Protein AF-A0A8S3I035-F1 (afdb_monomer)

Solvent-accessible surface area (backbone atoms only — not comparable to full-atom values): 12932 Å² total; per-residue (Å²): 138,58,68,45,30,25,39,38,30,54,25,84,40,76,77,44,79,42,83,48,56,58,91,85,49,65,59,62,50,77,48,48,58,81,61,65,76,96,54,64,46,69,72,49,45,55,52,34,39,76,71,68,72,35,35,88,18,82,77,36,70,61,66,76,65,66,68,63,30,67,75,40,25,65,57,50,32,52,50,55,44,51,51,37,31,73,76,68,74,37,79,77,31,57,35,36,25,37,38,34,24,28,35,49,72,61,32,32,16,50,27,39,22,22,38,76,52,24,14,32,20,39,32,20,21,59,49,57,68,41,44,50,53,29,37,76,69,68,32,24,77,40,81,40,74,47,70,68,58,50,54,52,48,52,52,54,28,32,75,68,39,41,42,36,16,39,32,33,50,33,50,49,64,61,52,50,60,53,53,70,70,44,94,58,88,75,66,75,42,79,59,75,45,55,40,67,92,42,40,79,78,77,25,48,81,42,76,93,44,55,65,67,56,46,58,51,34,46,72,77,38,49,66,61,38,44,52,51,37,54,67,48,54,60,64,63,77,73,118

Structure (mmCIF, N/CA/C/O backbone):
data_AF-A0A8S3I035-F1
#
_entry.id   AF-A0A8S3I035-F1
#
loop_
_atom_site.group_PDB
_atom_site.id
_atom_site.type_symbol
_atom_site.label_atom_id
_atom_site.label_alt_id
_atom_site.label_comp_id
_atom_site.label_asym_id
_atom_site.label_entity_id
_atom_site.label_seq_id
_atom_site.pdbx_PDB_ins_code
_atom_site.Cartn_x
_atom_site.Cartn_y
_atom_site.Cartn_z
_atom_site.occupancy
_atom_site.B_iso_or_equiv
_atom_site.auth_seq_id
_atom_site.auth_comp_id
_atom_site.auth_asym_id
_atom_site.auth_atom_id
_atom_site.pdbx_PDB_model_num
ATOM 1 N N . MET A 1 1 ? 14.803 -15.179 -28.740 1.00 92.31 1 MET A N 1
ATOM 2 C CA . MET A 1 1 ? 15.898 -15.724 -27.913 1.00 92.31 1 MET A CA 1
ATOM 3 C C . MET A 1 1 ? 15.872 -17.239 -28.008 1.00 92.31 1 MET A C 1
ATOM 5 O O . MET A 1 1 ? 14.786 -17.773 -28.200 1.00 92.31 1 MET A O 1
ATOM 9 N N . THR A 1 2 ? 17.019 -17.904 -27.903 1.00 95.25 2 THR A N 1
ATOM 10 C CA . THR A 1 2 ? 17.140 -19.369 -27.785 1.00 95.25 2 THR A CA 1
ATOM 11 C C . THR A 1 2 ? 17.482 -19.769 -26.345 1.00 95.25 2 THR A C 1
ATOM 13 O O . THR A 1 2 ? 17.739 -18.905 -25.503 1.00 95.25 2 THR A O 1
ATOM 16 N N . ASP A 1 3 ? 17.529 -21.073 -26.061 1.00 95.00 3 ASP A N 1
ATOM 17 C CA . ASP A 1 3 ? 17.966 -21.598 -24.759 1.00 95.00 3 ASP A CA 1
ATOM 18 C C . ASP A 1 3 ? 19.477 -21.460 -24.518 1.00 95.00 3 ASP A C 1
ATOM 20 O O . ASP A 1 3 ? 19.951 -21.663 -23.409 1.00 95.00 3 ASP A O 1
ATOM 24 N N . GLU A 1 4 ? 20.250 -21.050 -25.519 1.00 95.38 4 GLU A N 1
ATOM 25 C CA . GLU A 1 4 ? 21.681 -20.746 -25.385 1.00 95.38 4 GLU A CA 1
ATOM 26 C C . GLU A 1 4 ? 21.928 -19.233 -25.305 1.00 95.38 4 GLU A C 1
ATOM 28 O O . GLU A 1 4 ? 23.004 -18.737 -25.632 1.00 95.38 4 GLU A O 1
ATOM 33 N N . GLN A 1 5 ? 20.909 -18.464 -24.913 1.00 96.88 5 GLN A N 1
ATOM 34 C CA . GLN A 1 5 ? 20.989 -17.014 -24.785 1.00 96.88 5 GLN A CA 1
ATOM 35 C C . GLN A 1 5 ? 20.455 -16.528 -23.435 1.00 96.88 5 GLN A C 1
ATOM 37 O O . GLN A 1 5 ? 19.574 -17.137 -22.817 1.00 96.88 5 GLN A O 1
ATOM 42 N N . VAL A 1 6 ? 20.957 -15.370 -23.011 1.00 97.50 6 VAL A N 1
ATOM 43 C CA . VAL A 1 6 ? 20.419 -14.576 -21.904 1.00 97.50 6 VAL A CA 1
ATOM 44 C C . VAL A 1 6 ? 20.061 -13.186 -22.401 1.00 97.50 6 VAL A C 1
ATOM 46 O O . VAL A 1 6 ? 20.840 -12.549 -23.111 1.00 97.50 6 VAL A O 1
ATOM 49 N N . LEU A 1 7 ? 18.880 -12.710 -22.017 1.00 98.06 7 LEU A N 1
ATOM 50 C CA . LEU A 1 7 ? 18.500 -11.312 -22.151 1.00 98.06 7 LEU A CA 1
ATOM 51 C C . LEU A 1 7 ? 19.030 -10.531 -20.951 1.00 98.06 7 LEU A C 1
ATOM 53 O O . LEU A 1 7 ? 18.715 -10.846 -19.802 1.00 98.06 7 LEU A O 1
ATOM 57 N N . VAL A 1 8 ? 19.810 -9.492 -21.218 1.00 98.25 8 VAL A N 1
ATOM 58 C CA . VAL A 1 8 ? 20.317 -8.595 -20.182 1.00 98.25 8 VAL A CA 1
ATOM 59 C C . VAL A 1 8 ? 19.471 -7.322 -20.171 1.00 98.25 8 VAL A C 1
ATOM 61 O O . VAL A 1 8 ? 19.440 -6.581 -21.153 1.00 98.25 8 VAL A O 1
ATOM 64 N N . MET A 1 9 ? 18.771 -7.079 -19.061 1.00 98.31 9 MET A N 1
ATOM 65 C CA . MET A 1 9 ? 17.900 -5.918 -18.856 1.00 98.31 9 MET A CA 1
ATOM 66 C C . MET A 1 9 ? 18.584 -4.897 -17.943 1.00 98.31 9 MET A C 1
ATOM 68 O O . MET A 1 9 ? 18.911 -5.199 -16.790 1.00 98.31 9 MET A O 1
ATOM 72 N N . TYR A 1 10 ? 18.790 -3.685 -18.455 1.00 98.25 10 TYR A N 1
ATOM 73 C CA . TYR A 1 10 ? 19.394 -2.564 -17.732 1.00 98.25 10 TYR A CA 1
ATOM 74 C C . TYR A 1 10 ? 18.312 -1.532 -17.431 1.00 98.25 10 TYR A C 1
ATOM 76 O O . TYR A 1 10 ? 17.966 -0.715 -18.276 1.00 98.25 10 TYR A O 1
ATOM 84 N N . SER A 1 11 ? 17.743 -1.591 -16.230 1.00 97.50 11 SER A N 1
ATOM 85 C CA . SER A 1 11 ? 16.684 -0.687 -15.772 1.00 97.50 11 SER A CA 1
ATOM 86 C C . SER A 1 11 ? 15.525 -0.560 -16.767 1.00 97.50 11 SER A C 1
ATOM 88 O O . SER A 1 11 ? 15.131 0.535 -17.153 1.00 97.50 11 SER A O 1
ATOM 90 N N . GLY A 1 12 ? 15.000 -1.702 -17.218 1.00 96.50 12 GLY A N 1
ATOM 91 C CA . GLY A 1 12 ? 13.929 -1.778 -18.217 1.00 96.50 12 GLY A CA 1
ATOM 92 C C . GLY A 1 12 ? 14.392 -1.693 -19.678 1.00 96.50 12 GLY A C 1
ATOM 93 O O . GLY A 1 12 ? 13.647 -2.118 -20.558 1.00 96.50 12 GLY A O 1
ATOM 94 N N . HIS A 1 13 ? 15.618 -1.237 -19.958 1.00 97.88 13 HIS A N 1
ATOM 95 C CA . HIS A 1 13 ? 16.183 -1.253 -21.308 1.00 97.88 13 HIS A CA 1
ATOM 96 C C . HIS A 1 13 ? 16.687 -2.663 -21.683 1.00 97.88 13 HIS A C 1
ATOM 98 O O . HIS A 1 13 ? 17.542 -3.206 -20.973 1.00 97.88 13 HIS A O 1
ATOM 104 N N . PRO A 1 14 ? 16.209 -3.270 -22.787 1.00 97.81 14 PRO A N 1
ATOM 105 C CA . PRO A 1 14 ? 16.696 -4.563 -23.259 1.00 97.81 14 PRO A CA 1
ATOM 106 C C . PRO A 1 14 ? 18.043 -4.396 -23.970 1.00 97.81 14 PRO A C 1
ATOM 108 O O . PRO A 1 14 ? 18.095 -4.279 -25.191 1.00 97.81 14 PRO A O 1
ATOM 111 N N . MET A 1 15 ? 19.130 -4.397 -23.194 1.00 97.88 15 MET A N 1
ATOM 112 C CA . MET A 1 15 ? 20.492 -4.152 -23.685 1.00 97.88 15 MET A CA 1
ATOM 113 C C . MET A 1 15 ? 20.876 -5.105 -24.823 1.00 97.88 15 MET A C 1
ATOM 115 O O . MET A 1 15 ? 21.512 -4.703 -25.794 1.00 97.88 15 MET A O 1
ATOM 119 N N . GLY A 1 16 ? 20.494 -6.379 -24.710 1.00 98.25 16 GLY A N 1
ATOM 120 C CA . GLY A 1 16 ? 20.697 -7.342 -25.783 1.00 98.25 16 GLY A CA 1
ATOM 121 C C . GLY A 1 16 ? 20.627 -8.796 -25.343 1.00 98.25 16 GLY A C 1
ATOM 122 O O . GLY A 1 16 ? 20.479 -9.114 -24.159 1.00 98.25 16 GLY A O 1
ATOM 123 N N . LEU A 1 17 ? 20.741 -9.675 -26.340 1.00 98.25 17 LEU A N 1
ATOM 124 C CA . LEU A 1 17 ? 20.886 -11.114 -26.163 1.00 98.25 17 LEU A CA 1
ATOM 125 C C . LEU A 1 17 ? 22.362 -11.489 -26.255 1.00 98.25 17 LEU A C 1
ATOM 127 O O . LEU A 1 17 ? 23.022 -11.172 -27.243 1.00 98.25 17 LEU A O 1
ATOM 131 N N . PHE A 1 18 ? 22.854 -12.200 -25.248 1.00 97.56 18 PHE A N 1
ATOM 132 C CA . PHE A 1 18 ? 24.238 -12.662 -25.179 1.00 97.56 18 PHE A CA 1
ATOM 133 C C . PHE A 1 18 ? 24.271 -14.195 -25.135 1.00 97.56 18 PHE A C 1
ATOM 135 O O . PHE A 1 18 ? 23.388 -14.784 -24.506 1.00 97.56 18 PHE A O 1
ATOM 142 N N . PRO A 1 19 ? 25.247 -14.858 -25.784 1.00 96.44 19 PRO A N 1
ATOM 143 C CA . PRO A 1 19 ? 25.385 -16.312 -25.716 1.00 96.44 19 PRO A CA 1
ATOM 144 C C . PRO A 1 19 ? 25.660 -16.806 -24.288 1.00 96.44 19 PRO A C 1
ATOM 146 O O . PRO A 1 19 ? 26.484 -16.229 -23.577 1.00 96.44 19 PRO A O 1
ATOM 149 N N . THR A 1 20 ? 25.005 -17.893 -23.878 1.00 94.31 20 THR A N 1
ATOM 150 C CA . THR A 1 20 ? 25.226 -18.600 -22.603 1.00 94.31 20 THR A CA 1
ATOM 151 C C . THR A 1 20 ? 25.099 -20.110 -22.778 1.00 94.31 20 THR A C 1
ATOM 153 O O . THR A 1 20 ? 24.835 -20.607 -23.867 1.00 94.31 20 THR A O 1
ATOM 156 N N . ARG A 1 21 ? 25.243 -20.859 -21.678 1.00 88.75 21 ARG A N 1
ATOM 157 C CA . ARG A 1 21 ? 24.885 -22.282 -21.629 1.00 88.75 21 ARG A CA 1
ATOM 158 C C . ARG A 1 21 ? 23.433 -22.462 -21.185 1.00 88.75 21 ARG A C 1
ATOM 160 O O . ARG A 1 21 ? 22.958 -21.711 -20.332 1.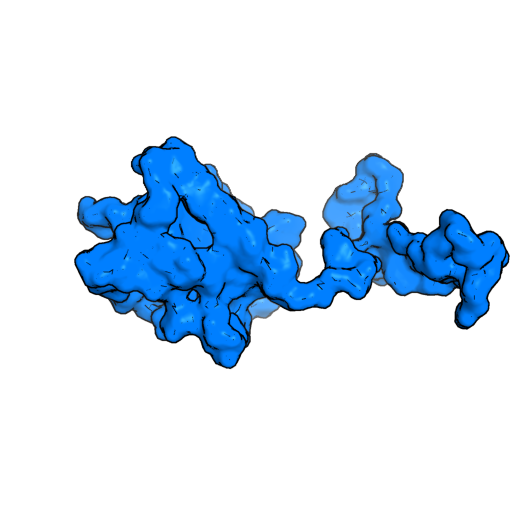00 88.75 21 ARG A O 1
ATOM 167 N N . SER A 1 22 ? 22.737 -23.452 -21.734 1.00 84.50 22 SER A N 1
ATOM 168 C CA . SER A 1 22 ? 21.322 -23.719 -21.442 1.00 84.50 22 SER A CA 1
ATOM 169 C C . SER A 1 22 ? 21.054 -24.154 -20.005 1.00 84.50 22 SER A C 1
ATOM 171 O O . SER A 1 22 ? 20.038 -23.767 -19.437 1.00 84.50 22 SER A O 1
ATOM 173 N N . ASP A 1 23 ? 21.982 -24.900 -19.418 1.00 85.69 23 ASP A N 1
ATOM 174 C CA . ASP A 1 23 ? 21.721 -25.770 -18.265 1.00 85.69 23 ASP A CA 1
ATOM 175 C C . ASP A 1 23 ? 21.868 -25.049 -16.913 1.00 85.69 23 ASP A C 1
ATOM 177 O O . ASP A 1 23 ? 21.309 -25.485 -15.911 1.00 85.69 23 ASP A O 1
ATOM 181 N N . PHE A 1 24 ? 22.605 -23.934 -16.877 1.00 85.38 24 PHE A N 1
ATOM 182 C CA . PHE A 1 24 ? 22.970 -23.247 -15.628 1.00 85.38 24 PHE A CA 1
ATOM 183 C C . PHE A 1 24 ? 22.836 -21.724 -15.687 1.00 85.38 24 PHE A C 1
ATOM 185 O O . PHE A 1 24 ? 23.183 -21.039 -14.727 1.00 85.38 24 PHE A O 1
ATOM 192 N N . SER A 1 25 ? 22.386 -21.166 -16.812 1.00 93.88 25 SER A N 1
ATOM 193 C CA . SER A 1 25 ? 22.239 -19.718 -16.962 1.00 93.88 25 SER A CA 1
ATOM 194 C C . SER A 1 25 ? 20.768 -19.315 -16.912 1.00 93.88 25 SER A C 1
ATOM 196 O O . SER A 1 25 ? 19.935 -19.970 -17.541 1.00 93.88 25 SER A O 1
ATOM 198 N N . PRO A 1 26 ? 20.423 -18.225 -16.205 1.00 9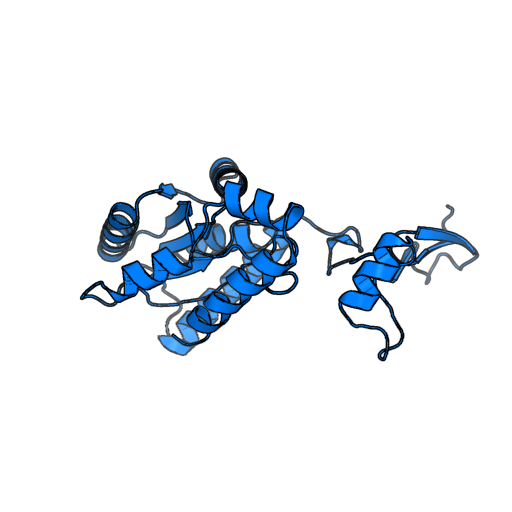5.38 26 PRO A N 1
ATOM 199 C CA . PRO A 1 26 ? 19.086 -17.663 -16.300 1.00 95.38 26 PRO A CA 1
ATOM 200 C C . PRO A 1 26 ? 18.816 -17.201 -17.736 1.00 95.38 26 PRO A C 1
ATOM 202 O O . PRO A 1 26 ? 19.722 -16.776 -18.453 1.00 95.38 26 PRO A O 1
ATOM 205 N N . ARG A 1 27 ? 17.546 -17.233 -18.149 1.00 95.62 27 ARG A N 1
ATOM 206 C CA . ARG A 1 27 ? 17.123 -16.690 -19.450 1.00 95.62 27 ARG A CA 1
ATOM 207 C C . ARG A 1 27 ? 17.095 -15.164 -19.462 1.00 95.62 27 ARG A C 1
ATOM 209 O O . ARG A 1 27 ? 17.266 -14.561 -20.518 1.00 95.62 27 ARG A O 1
ATOM 216 N N . VAL A 1 28 ? 16.931 -14.537 -18.299 1.00 97.38 28 VAL A N 1
ATOM 217 C CA . VAL A 1 28 ? 16.929 -13.080 -18.150 1.00 97.38 28 VAL A CA 1
ATOM 218 C C . VAL A 1 28 ? 17.715 -12.692 -16.900 1.00 97.38 28 VAL A C 1
ATOM 220 O O . VAL A 1 28 ? 17.485 -13.253 -15.830 1.00 97.38 28 VAL A O 1
ATOM 223 N N . VAL A 1 29 ? 18.617 -11.720 -17.024 1.00 97.62 29 VAL A N 1
ATOM 224 C CA . VAL A 1 29 ? 19.263 -11.043 -15.891 1.00 97.62 29 VAL A CA 1
ATOM 225 C C . VAL A 1 29 ? 18.763 -9.611 -15.862 1.00 97.62 29 VAL A C 1
ATOM 227 O O . VAL A 1 29 ? 18.867 -8.895 -16.857 1.00 97.62 29 VAL A O 1
ATOM 230 N N . ILE A 1 30 ? 18.212 -9.201 -14.724 1.00 98.44 30 ILE A N 1
ATOM 231 C CA . ILE A 1 30 ? 17.571 -7.899 -14.574 1.00 98.44 30 ILE A CA 1
ATOM 232 C C . ILE A 1 30 ? 18.303 -7.099 -13.510 1.00 98.44 30 ILE A C 1
ATOM 234 O O . ILE A 1 30 ? 18.447 -7.540 -12.371 1.00 98.44 30 ILE A O 1
ATOM 238 N N . THR A 1 31 ? 18.707 -5.890 -13.876 1.00 97.88 31 THR A N 1
ATOM 239 C CA . THR A 1 31 ? 19.072 -4.842 -12.922 1.00 97.88 31 THR A CA 1
ATOM 240 C C . THR A 1 31 ? 18.065 -3.708 -13.053 1.00 97.88 31 THR A C 1
ATOM 242 O O . THR A 1 31 ? 17.643 -3.393 -14.160 1.00 97.88 31 THR A O 1
ATOM 245 N N . ASN A 1 32 ? 17.641 -3.109 -11.942 1.00 97.69 32 ASN A N 1
ATOM 246 C CA . ASN A 1 32 ? 16.763 -1.939 -11.944 1.00 97.69 32 ASN A CA 1
ATOM 247 C C . ASN A 1 32 ? 17.263 -0.947 -10.900 1.00 97.69 32 ASN A C 1
ATOM 249 O O . ASN A 1 32 ? 17.464 -1.333 -9.750 1.00 97.69 32 ASN A O 1
ATOM 253 N N . GLY A 1 33 ? 17.456 0.314 -11.282 1.00 96.00 33 GLY A N 1
ATOM 254 C CA . GLY A 1 33 ? 17.790 1.374 -10.330 1.00 96.00 33 GLY A CA 1
ATOM 255 C C . GLY A 1 33 ? 19.170 1.252 -9.677 1.00 96.00 33 GLY A C 1
ATOM 256 O O . GLY A 1 33 ? 19.403 1.911 -8.670 1.00 96.00 33 GLY A O 1
ATOM 257 N N . LEU A 1 34 ? 20.078 0.418 -10.202 1.00 96.12 34 LEU A N 1
ATOM 258 C CA . LEU A 1 34 ? 21.432 0.296 -9.653 1.00 96.12 34 LEU A CA 1
ATOM 259 C C . LEU A 1 34 ? 22.259 1.536 -9.998 1.00 96.12 34 LEU A C 1
ATOM 261 O O . LEU A 1 34 ? 22.376 1.909 -11.164 1.00 96.12 34 LEU A O 1
ATOM 265 N N . VAL A 1 35 ? 22.842 2.159 -8.975 1.00 95.12 35 VAL A N 1
ATOM 266 C CA . VAL A 1 35 ? 23.611 3.401 -9.091 1.00 95.12 35 VAL A CA 1
ATOM 267 C C . VAL A 1 35 ? 24.809 3.339 -8.142 1.00 95.12 35 VAL A C 1
ATOM 269 O O . VAL A 1 35 ? 24.745 2.715 -7.083 1.00 95.12 35 VAL A O 1
ATOM 272 N N . VAL A 1 36 ? 25.913 4.000 -8.503 1.00 97.19 36 VAL A N 1
ATOM 273 C CA . VAL A 1 36 ? 27.038 4.228 -7.583 1.00 97.19 36 VAL A CA 1
ATOM 274 C C . VAL A 1 36 ? 26.523 4.969 -6.335 1.00 97.19 36 VAL A C 1
ATOM 276 O O . VAL A 1 36 ? 25.851 5.988 -6.502 1.00 97.19 36 VAL A O 1
ATOM 279 N N . PRO A 1 37 ? 26.846 4.536 -5.098 1.00 96.75 37 PRO A N 1
ATOM 280 C CA . PRO A 1 37 ? 26.189 5.029 -3.881 1.00 96.75 37 PRO A CA 1
ATOM 281 C C . PRO A 1 37 ? 26.098 6.557 -3.745 1.00 96.75 37 PRO A C 1
ATOM 283 O O . PRO A 1 37 ? 25.038 7.077 -3.404 1.00 96.75 37 PRO A O 1
ATOM 286 N N . ASN A 1 38 ? 27.159 7.290 -4.106 1.00 96.88 38 ASN A N 1
ATOM 287 C CA . ASN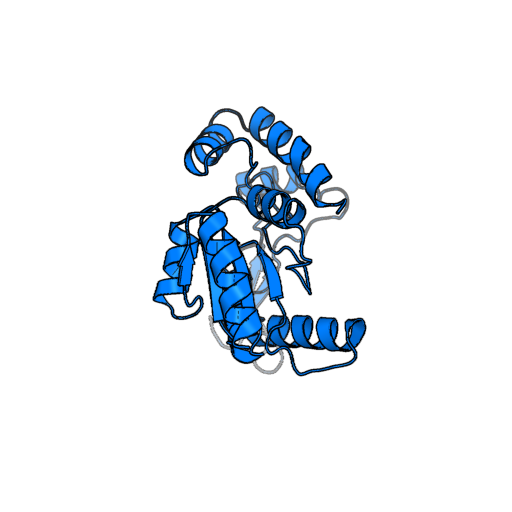 A 1 38 ? 27.202 8.760 -4.033 1.00 96.88 38 ASN A CA 1
ATOM 288 C C . ASN A 1 38 ? 26.191 9.477 -4.952 1.00 96.88 38 ASN A C 1
ATOM 290 O O . ASN A 1 38 ? 25.981 10.678 -4.806 1.00 96.88 38 ASN A O 1
ATOM 294 N N . TYR A 1 39 ? 25.561 8.759 -5.885 1.00 96.12 39 TYR A N 1
ATOM 295 C CA . TYR A 1 39 ? 24.575 9.283 -6.833 1.00 96.12 39 TYR A CA 1
ATOM 296 C C . TYR A 1 39 ? 23.188 8.649 -6.655 1.00 96.12 39 TYR A C 1
ATOM 298 O O . TYR A 1 39 ? 22.307 8.855 -7.483 1.00 96.12 39 TYR A O 1
ATOM 306 N N . SER A 1 40 ? 22.960 7.903 -5.571 1.00 95.25 40 SER A N 1
ATOM 307 C CA . SER A 1 40 ? 21.694 7.204 -5.308 1.00 95.25 40 SER A CA 1
ATOM 308 C C . SER A 1 40 ? 20.630 8.084 -4.620 1.00 95.25 40 SER A C 1
ATOM 310 O O . SER A 1 40 ? 19.745 7.565 -3.938 1.00 95.25 40 SER A O 1
ATOM 312 N N . SER A 1 41 ? 20.715 9.412 -4.755 1.00 93.75 41 SER A N 1
ATOM 313 C CA . SER A 1 41 ? 19.710 10.341 -4.217 1.00 93.75 41 SER A CA 1
ATOM 314 C C . SER A 1 41 ? 18.475 10.432 -5.120 1.00 93.75 41 SER A C 1
ATOM 316 O O . SER A 1 41 ? 18.556 10.175 -6.322 1.00 93.75 41 SER A O 1
ATOM 318 N N . THR A 1 42 ? 17.339 10.858 -4.560 1.00 88.75 42 THR A N 1
ATOM 319 C CA . THR A 1 42 ? 16.082 11.039 -5.309 1.00 88.75 42 THR A CA 1
ATOM 320 C C . THR A 1 42 ? 16.230 12.024 -6.468 1.00 88.75 42 THR A C 1
ATOM 322 O O . THR A 1 42 ? 15.775 11.729 -7.566 1.00 88.75 42 THR A O 1
ATOM 325 N N . ASP A 1 43 ? 16.938 13.142 -6.274 1.00 91.19 43 ASP A N 1
ATOM 326 C CA . ASP A 1 43 ? 17.153 14.133 -7.341 1.00 91.19 43 ASP A CA 1
ATOM 327 C C . ASP A 1 43 ? 17.972 13.556 -8.508 1.00 91.19 43 ASP A C 1
ATOM 329 O O . ASP A 1 43 ? 17.688 13.812 -9.680 1.00 91.19 43 ASP A O 1
ATOM 333 N N . ASN A 1 44 ? 18.986 12.740 -8.197 1.00 95.19 44 ASN A N 1
ATOM 334 C CA . ASN A 1 44 ? 19.767 12.049 -9.218 1.00 95.19 44 ASN A CA 1
ATOM 335 C C . ASN A 1 44 ? 18.922 10.985 -9.929 1.00 95.19 44 ASN A C 1
ATOM 337 O O . ASN A 1 44 ? 19.005 10.875 -11.152 1.00 95.19 44 ASN A O 1
ATOM 341 N N . TYR A 1 45 ? 18.094 10.234 -9.193 1.00 94.19 45 TYR A N 1
ATOM 342 C CA . TYR A 1 45 ? 17.134 9.296 -9.776 1.00 94.19 45 TYR A CA 1
ATOM 343 C C . TYR A 1 45 ? 16.179 9.998 -10.746 1.00 94.19 45 TYR A C 1
ATOM 345 O O . TYR A 1 45 ? 16.102 9.577 -11.897 1.00 94.19 45 TYR A O 1
ATOM 353 N N . ASP A 1 46 ? 15.521 11.085 -10.331 1.00 90.38 46 ASP A N 1
ATOM 354 C CA . ASP A 1 46 ? 14.552 11.813 -11.160 1.00 90.38 46 ASP A CA 1
ATOM 355 C C . ASP A 1 46 ? 15.213 12.325 -12.449 1.00 90.38 46 ASP A C 1
ATOM 357 O O . ASP A 1 46 ? 14.667 12.175 -13.545 1.00 90.38 46 ASP A O 1
ATOM 361 N N . ARG A 1 47 ? 16.444 12.846 -12.344 1.00 94.50 47 ARG A N 1
ATOM 362 C CA . ARG A 1 47 ? 17.250 13.245 -13.505 1.00 94.50 47 ARG A CA 1
ATOM 363 C C . ARG A 1 47 ? 17.563 12.064 -14.425 1.00 94.50 47 ARG A C 1
ATOM 365 O O . ARG A 1 47 ? 17.374 12.175 -15.633 1.00 94.50 47 ARG A O 1
ATOM 372 N N . MET A 1 48 ? 18.071 10.953 -13.890 1.00 96.94 48 MET A N 1
ATOM 373 C CA . MET A 1 48 ? 18.422 9.771 -14.688 1.00 96.94 48 MET A CA 1
ATOM 374 C C . MET A 1 48 ? 17.193 9.127 -15.331 1.00 96.94 48 MET A C 1
ATOM 376 O O . MET A 1 48 ? 17.279 8.674 -16.469 1.00 96.94 48 MET A O 1
ATOM 380 N N . PHE A 1 49 ? 16.058 9.103 -14.634 1.00 95.69 49 PHE A N 1
ATOM 381 C CA . PHE A 1 49 ? 14.791 8.602 -15.155 1.00 95.69 49 PHE A CA 1
ATOM 382 C C . PHE A 1 49 ? 14.297 9.480 -16.309 1.00 95.69 49 PHE A C 1
ATOM 384 O O . PHE A 1 49 ? 13.970 8.960 -17.372 1.00 95.69 49 PHE A O 1
ATOM 391 N N . ALA A 1 50 ? 14.346 10.809 -16.155 1.00 94.44 50 ALA A N 1
ATOM 392 C CA . ALA A 1 50 ? 13.988 11.754 -17.216 1.00 94.44 50 ALA A CA 1
ATOM 393 C C . ALA A 1 50 ? 14.894 11.642 -18.457 1.00 94.44 50 ALA A C 1
ATOM 395 O O . ALA A 1 50 ? 14.433 11.843 -19.578 1.00 94.44 50 ALA A O 1
ATOM 396 N N . LEU A 1 51 ? 16.169 11.290 -18.268 1.00 97.19 51 LEU A N 1
ATOM 397 C CA . LEU A 1 51 ? 17.118 11.019 -19.354 1.00 97.19 51 LEU A CA 1
ATOM 398 C C . LEU A 1 51 ? 16.994 9.597 -19.936 1.00 97.19 51 LEU A C 1
ATOM 400 O O . LEU A 1 51 ? 17.711 9.267 -20.878 1.00 97.19 51 LEU A O 1
ATOM 404 N N . GLY A 1 52 ? 16.117 8.747 -19.388 1.00 96.44 52 GLY A N 1
ATOM 405 C CA . GLY A 1 52 ? 15.932 7.361 -19.828 1.00 96.44 52 GLY A CA 1
ATOM 406 C C . GLY A 1 52 ? 17.068 6.408 -19.431 1.00 96.44 52 GLY A C 1
ATOM 407 O O . GLY A 1 52 ? 17.203 5.341 -20.020 1.00 96.44 52 GLY A O 1
ATOM 408 N N . CYS A 1 53 ? 17.901 6.777 -18.454 1.00 97.00 53 CYS A N 1
ATOM 409 C CA . CYS A 1 53 ? 19.059 5.990 -18.012 1.00 97.00 53 CYS A CA 1
ATOM 410 C C . CYS A 1 53 ? 18.734 4.982 -16.898 1.00 97.00 53 CYS A C 1
ATOM 412 O O . CYS A 1 53 ? 19.537 4.094 -16.617 1.00 97.00 53 CYS A O 1
ATOM 414 N N . THR A 1 54 ? 17.603 5.139 -16.209 1.00 97.56 54 THR A N 1
ATOM 415 C CA . THR A 1 54 ? 17.208 4.259 -15.104 1.00 97.56 54 THR A CA 1
ATOM 416 C C . THR A 1 54 ? 15.690 4.133 -14.995 1.00 97.56 54 THR A C 1
ATOM 418 O O . THR A 1 54 ? 14.960 4.867 -15.651 1.00 97.56 54 THR A O 1
ATOM 421 N N . MET A 1 55 ? 15.217 3.212 -14.154 1.00 96.19 55 MET A N 1
ATOM 422 C CA . MET A 1 55 ? 13.809 2.970 -13.841 1.00 96.19 55 MET A CA 1
ATOM 423 C C . MET A 1 55 ? 13.697 2.441 -12.409 1.00 96.19 55 MET A C 1
ATOM 425 O O . MET A 1 55 ? 14.492 1.594 -11.990 1.00 96.19 55 MET A O 1
ATOM 429 N N . TYR A 1 56 ? 12.684 2.892 -11.663 1.00 93.62 56 TYR A N 1
ATOM 430 C CA . TYR A 1 56 ? 12.356 2.309 -10.365 1.00 93.62 56 TYR A CA 1
ATOM 431 C C . TYR A 1 56 ? 11.633 0.968 -10.541 1.00 93.62 56 TYR A C 1
ATOM 433 O O . TYR A 1 56 ? 10.463 0.911 -10.910 1.00 93.62 56 TYR A O 1
ATOM 441 N N . GLY A 1 57 ? 12.345 -0.128 -10.274 1.00 93.81 57 GLY A N 1
ATOM 442 C CA . GLY A 1 57 ? 11.814 -1.486 -10.430 1.00 93.81 57 GLY A CA 1
ATOM 443 C C . GLY A 1 57 ? 10.975 -1.990 -9.253 1.00 93.81 57 GLY A C 1
ATOM 444 O O . GLY A 1 57 ? 10.391 -3.069 -9.353 1.00 93.81 57 GLY A O 1
ATOM 445 N N . GLN A 1 58 ? 10.913 -1.253 -8.138 1.00 92.50 58 GLN A N 1
ATOM 446 C CA . GLN A 1 58 ? 10.350 -1.752 -6.877 1.00 92.50 58 GLN A CA 1
ATOM 447 C C . GLN A 1 58 ? 10.947 -3.147 -6.557 1.00 92.50 58 GLN A C 1
ATOM 449 O O . GLN A 1 58 ? 12.142 -3.350 -6.755 1.00 92.50 58 GLN A O 1
ATOM 454 N N . MET A 1 59 ? 10.160 -4.112 -6.078 1.00 93.50 59 MET A N 1
ATOM 455 C CA . MET A 1 59 ? 10.603 -5.499 -5.894 1.00 93.50 59 MET A CA 1
ATOM 456 C C . MET A 1 59 ? 10.119 -6.388 -7.042 1.00 93.50 59 MET A C 1
ATOM 458 O O . MET A 1 59 ? 10.921 -6.993 -7.750 1.00 93.50 59 MET A O 1
ATOM 462 N N . THR A 1 60 ? 8.799 -6.462 -7.235 1.00 94.69 60 THR A N 1
ATOM 463 C CA . THR A 1 60 ? 8.155 -7.425 -8.151 1.00 94.69 60 THR A CA 1
ATOM 464 C C . THR A 1 60 ? 7.694 -6.809 -9.470 1.00 94.69 60 THR A C 1
ATOM 466 O O . THR A 1 60 ? 7.421 -7.534 -10.426 1.00 94.69 60 THR A O 1
ATOM 469 N N . ALA A 1 61 ? 7.633 -5.474 -9.549 1.00 93.31 61 ALA A N 1
ATOM 470 C CA . ALA A 1 61 ? 7.236 -4.759 -10.760 1.00 93.31 61 ALA A CA 1
ATOM 471 C C . ALA A 1 61 ? 8.302 -4.897 -11.860 1.00 93.31 61 ALA A C 1
ATOM 473 O O . ALA A 1 61 ? 8.023 -5.393 -12.948 1.00 93.31 61 ALA A O 1
ATOM 474 N N . GLY A 1 62 ? 9.545 -4.529 -11.551 1.00 96.00 62 GLY A N 1
ATOM 475 C CA . GLY A 1 62 ? 10.673 -4.588 -12.478 1.00 96.00 62 GLY A CA 1
ATOM 476 C C . GLY A 1 62 ? 11.233 -5.992 -12.698 1.00 96.00 62 GLY A C 1
ATOM 477 O O . GLY A 1 62 ? 12.080 -6.155 -13.566 1.00 96.00 62 GLY A O 1
ATOM 478 N N . SER A 1 63 ? 10.788 -6.987 -11.925 1.00 97.00 63 SER A N 1
ATOM 479 C CA . SER A 1 63 ? 11.174 -8.401 -12.065 1.00 97.00 63 SER A CA 1
ATOM 480 C C . SER A 1 63 ? 10.060 -9.286 -12.641 1.00 97.00 63 SER A C 1
ATOM 482 O O . SER A 1 63 ? 10.231 -10.497 -12.748 1.00 97.00 63 SER A O 1
ATOM 484 N N . TYR A 1 64 ? 8.941 -8.680 -13.055 1.00 95.62 64 TYR A N 1
ATOM 485 C CA . TYR A 1 64 ? 7.854 -9.324 -13.805 1.00 95.62 64 TYR A CA 1
ATOM 486 C C . TYR A 1 64 ? 7.147 -10.469 -13.068 1.00 95.62 64 TYR A C 1
ATOM 488 O O . TYR A 1 64 ? 6.647 -11.405 -13.687 1.00 95.62 64 TYR A O 1
ATOM 496 N N . CYS A 1 65 ? 7.073 -10.388 -11.740 1.00 94.94 65 CYS A N 1
ATOM 497 C CA . CYS A 1 65 ? 6.452 -11.418 -10.903 1.00 94.94 65 CYS A CA 1
ATOM 498 C C . CYS A 1 65 ? 5.392 -10.861 -9.940 1.00 94.94 65 CYS A C 1
ATOM 500 O O . CYS A 1 65 ? 5.046 -11.495 -8.942 1.00 94.94 65 CYS A O 1
ATOM 502 N N . TYR A 1 66 ? 4.851 -9.670 -10.223 1.00 91.94 66 TYR A N 1
ATOM 503 C CA . TYR A 1 66 ? 3.744 -9.111 -9.452 1.00 91.94 66 TYR A CA 1
ATOM 504 C C . TYR A 1 66 ? 2.431 -9.848 -9.747 1.00 91.94 66 TYR A C 1
ATOM 506 O O . TYR A 1 66 ? 1.938 -9.839 -10.872 1.00 91.94 66 TYR A O 1
ATOM 514 N N . ILE A 1 67 ? 1.827 -10.434 -8.713 1.00 90.31 67 ILE A N 1
ATOM 515 C CA . ILE A 1 67 ? 0.583 -11.222 -8.805 1.00 90.31 67 ILE A CA 1
ATOM 516 C C . ILE A 1 67 ? -0.623 -10.488 -8.205 1.00 90.31 67 ILE A C 1
ATOM 518 O O . ILE A 1 67 ? -1.548 -11.091 -7.659 1.00 90.31 67 ILE A O 1
ATOM 522 N N . GLY A 1 68 ? -0.603 -9.157 -8.250 1.00 84.75 68 GLY A N 1
ATOM 523 C CA . GLY A 1 68 ? -1.611 -8.358 -7.571 1.00 84.75 68 GLY A CA 1
ATOM 524 C C . GLY A 1 68 ? -1.439 -8.370 -6.047 1.00 84.75 68 GLY A C 1
ATOM 525 O O . GLY A 1 68 ? -0.417 -8.813 -5.514 1.00 84.75 68 GLY A O 1
ATOM 526 N N . PRO A 1 69 ? -2.450 -7.891 -5.308 1.00 79.81 69 PRO A N 1
ATOM 527 C CA . PRO A 1 69 ? -2.378 -7.808 -3.852 1.00 79.81 69 PRO A CA 1
ATOM 528 C C . PRO A 1 69 ? -2.327 -9.188 -3.163 1.00 79.81 69 PRO A C 1
ATOM 530 O O . PRO A 1 69 ? -1.986 -9.263 -1.985 1.00 79.81 69 PRO A O 1
ATOM 533 N N . GLN A 1 70 ? -2.591 -10.295 -3.876 1.00 84.31 70 GLN A N 1
ATOM 534 C CA . GLN A 1 70 ? -2.487 -11.660 -3.331 1.00 84.31 70 GLN A CA 1
ATOM 535 C C . GLN A 1 70 ? -1.089 -11.964 -2.799 1.00 84.31 70 GLN A C 1
ATOM 537 O O . GLN A 1 70 ? -0.966 -12.628 -1.771 1.00 84.31 70 GLN A O 1
ATOM 542 N N . GLY A 1 71 ? -0.050 -11.422 -3.440 1.00 84.38 71 GLY A N 1
ATOM 543 C CA . GLY A 1 71 ? 1.333 -11.638 -3.025 1.00 84.38 71 GLY A CA 1
ATOM 544 C C . GLY A 1 71 ? 1.654 -11.134 -1.616 1.00 84.38 71 GLY A C 1
ATOM 545 O O . GLY A 1 71 ? 2.641 -11.581 -1.042 1.00 84.38 71 GLY A O 1
ATOM 546 N N . ILE A 1 72 ? 0.836 -10.242 -1.037 1.00 90.56 72 ILE A N 1
ATOM 547 C CA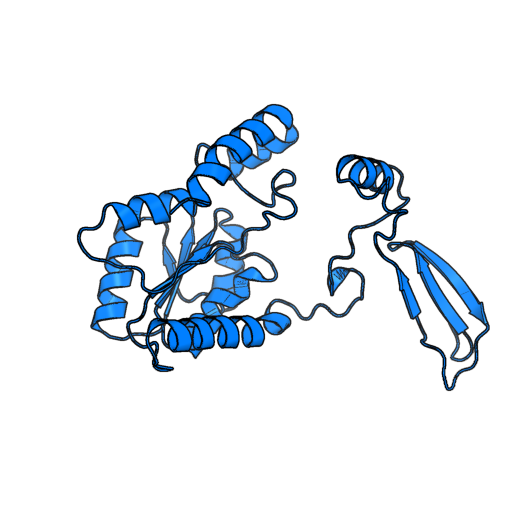 . ILE A 1 72 ? 1.098 -9.664 0.288 1.00 90.56 72 ILE A CA 1
ATOM 548 C C . ILE A 1 72 ? 0.034 -9.984 1.348 1.00 90.56 72 ILE A C 1
ATOM 550 O O . ILE A 1 72 ? 0.339 -9.847 2.528 1.00 90.56 72 ILE A O 1
ATOM 554 N N . VAL A 1 73 ? -1.154 -10.506 0.995 1.00 92.81 73 VAL A N 1
ATOM 555 C CA . VAL A 1 73 ? -2.201 -10.852 1.993 1.00 92.81 73 VAL A CA 1
ATOM 556 C C . VAL A 1 73 ? -1.657 -11.742 3.102 1.00 92.81 73 VAL A C 1
ATOM 558 O O . VAL A 1 73 ? -1.893 -11.463 4.273 1.00 92.81 73 VAL A O 1
ATOM 561 N N . HIS A 1 74 ? -0.916 -12.793 2.744 1.00 92.88 74 HIS A N 1
ATOM 562 C CA . HIS A 1 74 ? -0.349 -13.718 3.723 1.00 92.88 74 HIS A CA 1
ATOM 563 C C . HIS A 1 74 ? 0.656 -13.022 4.653 1.00 92.88 74 HIS A C 1
ATOM 565 O O . HIS A 1 74 ? 0.603 -13.206 5.867 1.00 92.88 74 HIS A O 1
ATOM 571 N N . GLY A 1 75 ? 1.523 -12.169 4.100 1.00 95.31 75 GLY A N 1
ATOM 572 C CA . GLY A 1 75 ? 2.460 -11.371 4.889 1.00 95.31 75 GLY A CA 1
ATOM 573 C C . GLY A 1 75 ? 1.731 -10.443 5.860 1.00 95.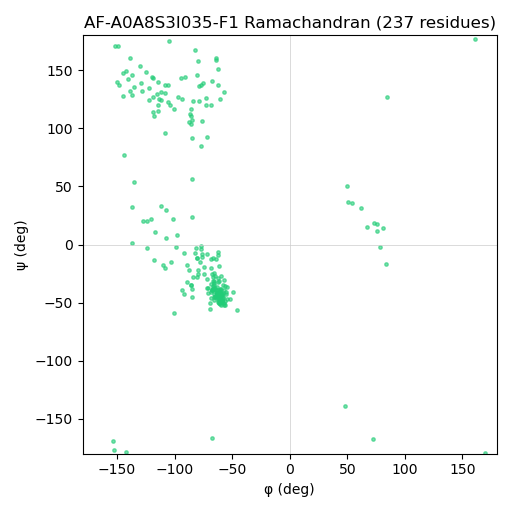31 75 GLY A C 1
ATOM 574 O O . GLY A 1 75 ? 1.978 -10.500 7.060 1.00 95.31 75 GLY A O 1
ATOM 575 N N . THR A 1 76 ? 0.767 -9.660 5.369 1.00 96.94 76 THR A N 1
ATOM 576 C CA . THR A 1 76 ? -0.033 -8.744 6.194 1.00 96.94 76 THR A CA 1
ATOM 577 C C . THR A 1 76 ? -0.831 -9.481 7.273 1.00 96.94 76 THR A C 1
ATOM 579 O O . THR A 1 76 ? -0.870 -9.030 8.416 1.00 96.94 76 THR A O 1
ATOM 582 N N . PHE A 1 77 ? -1.418 -10.636 6.945 1.00 96.69 77 PHE A N 1
ATOM 583 C CA . PHE A 1 77 ? -2.109 -11.505 7.901 1.00 96.69 77 PHE A CA 1
ATOM 584 C C . PHE A 1 77 ? -1.179 -11.903 9.050 1.00 96.69 77 PHE A C 1
ATOM 586 O O . PHE A 1 77 ? -1.506 -11.683 10.217 1.00 96.69 77 PHE A O 1
ATOM 593 N N . LEU A 1 78 ? 0.008 -12.427 8.727 1.00 96.56 78 LEU A N 1
ATOM 594 C CA . LEU A 1 78 ? 0.990 -12.822 9.734 1.00 96.56 78 LEU A CA 1
ATOM 595 C C . LEU A 1 78 ? 1.463 -11.624 10.559 1.00 96.56 78 LEU A C 1
ATOM 597 O O . LEU A 1 78 ? 1.616 -11.758 11.770 1.00 96.56 78 LEU A O 1
ATOM 601 N N . THR A 1 79 ? 1.669 -10.457 9.947 1.00 97.56 79 THR A N 1
ATOM 602 C CA . THR A 1 79 ? 2.087 -9.246 10.664 1.00 97.56 79 THR A CA 1
ATOM 603 C C . THR A 1 79 ? 1.052 -8.819 11.700 1.00 97.56 79 THR A C 1
ATOM 605 O O . THR A 1 79 ? 1.411 -8.619 12.860 1.00 97.56 79 THR A O 1
ATOM 608 N N . ILE A 1 80 ? -0.225 -8.717 11.320 1.00 97.25 80 ILE A N 1
ATOM 609 C CA . ILE A 1 80 ? -1.292 -8.292 12.238 1.00 97.25 80 ILE A CA 1
ATOM 610 C C . ILE A 1 80 ? -1.487 -9.336 13.349 1.00 97.25 80 ILE A C 1
ATOM 612 O O . ILE A 1 80 ? -1.577 -8.970 14.522 1.00 97.25 80 ILE A O 1
ATOM 616 N N . MET A 1 81 ? -1.479 -10.630 13.007 1.00 97.19 81 MET A N 1
ATOM 617 C CA . MET A 1 81 ? -1.572 -11.720 13.984 1.00 97.19 81 MET A CA 1
ATOM 618 C C . MET A 1 81 ? -0.428 -11.669 15.004 1.00 97.19 81 MET A C 1
ATOM 620 O O . MET A 1 81 ? -0.670 -11.696 16.206 1.00 97.19 81 MET A O 1
ATOM 624 N N . ASN A 1 82 ? 0.821 -11.530 14.546 1.00 97.50 82 ASN A N 1
ATOM 625 C CA . ASN A 1 82 ? 1.978 -11.457 15.440 1.00 97.50 82 ASN A CA 1
ATOM 626 C C . ASN A 1 82 ? 1.994 -10.165 16.270 1.00 97.50 82 ASN A C 1
ATOM 628 O O . ASN A 1 82 ? 2.412 -10.190 17.427 1.00 97.50 82 ASN A O 1
ATOM 632 N N . ALA A 1 83 ? 1.514 -9.044 15.724 1.00 97.50 83 ALA A N 1
ATOM 633 C CA . ALA A 1 83 ? 1.345 -7.810 16.486 1.00 97.50 83 ALA A CA 1
ATOM 634 C C . ALA A 1 83 ? 0.331 -7.994 17.628 1.00 97.50 83 ALA A C 1
ATOM 636 O O . ALA A 1 83 ? 0.601 -7.586 18.761 1.00 97.50 83 ALA A O 1
ATOM 637 N N . ALA A 1 84 ? -0.795 -8.664 17.360 1.00 96.12 84 ALA A N 1
ATOM 638 C CA . ALA A 1 84 ? -1.781 -9.007 18.380 1.00 96.12 84 ALA A CA 1
ATOM 639 C C . ALA A 1 84 ? -1.218 -9.988 19.419 1.00 96.12 84 ALA A C 1
ATOM 641 O O . ALA A 1 84 ? -1.359 -9.738 20.615 1.00 96.12 84 ALA A O 1
ATOM 642 N N . GLN A 1 85 ? -0.501 -11.031 18.992 1.00 96.56 85 GLN A N 1
ATOM 643 C CA . GLN A 1 85 ? 0.146 -11.973 19.904 1.00 96.56 85 GLN A CA 1
ATOM 644 C C . GLN A 1 85 ? 1.151 -11.262 20.817 1.00 96.56 85 GLN A C 1
ATOM 646 O O . GLN A 1 85 ? 1.150 -11.478 22.025 1.00 96.56 85 GLN A O 1
ATOM 651 N N . LYS A 1 86 ? 1.975 -10.359 20.277 1.00 97.06 86 LYS A N 1
ATOM 652 C CA . LYS A 1 86 ? 2.966 -9.613 21.064 1.00 97.06 86 LYS A CA 1
ATOM 653 C C . LYS A 1 86 ? 2.325 -8.633 22.052 1.00 97.06 86 LYS A C 1
ATOM 655 O O . LYS A 1 86 ? 2.838 -8.471 23.154 1.00 97.06 86 LYS A O 1
ATOM 660 N N . LYS A 1 87 ? 1.238 -7.958 21.661 1.00 96.44 87 LYS A N 1
ATOM 661 C CA . LYS A 1 87 ? 0.595 -6.912 22.477 1.00 96.44 87 LYS A CA 1
ATOM 662 C C . LYS A 1 87 ? -0.420 -7.464 23.482 1.00 96.44 87 LYS A C 1
ATOM 664 O O . LYS A 1 87 ? -0.558 -6.916 24.570 1.00 96.44 87 LYS A O 1
ATOM 669 N N . PHE A 1 88 ? -1.138 -8.519 23.113 1.00 95.38 88 PHE A N 1
ATOM 670 C CA . PHE A 1 88 ? -2.297 -9.031 23.849 1.00 95.38 88 PHE A CA 1
ATOM 671 C C . PHE A 1 88 ? -2.171 -10.506 24.251 1.00 95.38 88 PHE A C 1
ATOM 673 O O . PHE A 1 88 ? -3.077 -11.020 24.901 1.00 95.38 88 PHE A O 1
ATOM 680 N N . ASN A 1 89 ? -1.088 -11.190 23.865 1.00 95.81 89 ASN A N 1
ATOM 681 C CA . ASN A 1 89 ? -0.879 -12.623 24.098 1.00 95.81 89 ASN A CA 1
ATOM 682 C C . ASN A 1 89 ? -2.033 -13.504 23.578 1.00 95.81 89 ASN A C 1
ATOM 684 O O . ASN A 1 89 ? -2.403 -14.494 24.207 1.00 95.81 89 ASN A O 1
ATOM 688 N N . THR A 1 90 ? -2.631 -13.122 22.444 1.00 93.88 90 THR A N 1
ATOM 689 C CA . THR A 1 90 ? -3.715 -13.870 21.797 1.00 93.88 90 THR A CA 1
ATOM 690 C C . THR A 1 90 ? -3.635 -13.795 20.274 1.00 93.88 90 THR A C 1
ATOM 692 O O . THR A 1 90 ? -3.268 -12.764 19.707 1.00 93.88 90 THR A O 1
ATOM 695 N N . ASN A 1 91 ? -4.071 -14.880 19.631 1.00 91.44 91 ASN A N 1
ATOM 696 C CA . ASN A 1 91 ? -4.318 -14.967 18.191 1.00 91.44 91 ASN A CA 1
ATOM 697 C C . ASN A 1 91 ? -5.810 -14.807 17.835 1.00 91.44 91 ASN A C 1
ATOM 699 O O . ASN A 1 91 ? -6.161 -14.819 16.658 1.00 91.44 91 ASN A O 1
ATOM 703 N N . ASP A 1 92 ? -6.697 -14.664 18.827 1.00 95.00 92 ASP A N 1
ATOM 704 C CA . ASP A 1 92 ? -8.109 -14.341 18.603 1.00 95.00 92 ASP A CA 1
ATOM 705 C C . ASP A 1 92 ? -8.290 -12.824 18.528 1.00 95.00 92 ASP A C 1
ATOM 707 O O . ASP A 1 92 ? -8.236 -12.116 19.538 1.00 95.00 92 ASP A O 1
ATOM 711 N N . LEU A 1 93 ? -8.497 -12.329 17.309 1.00 96.81 93 LEU A N 1
ATOM 712 C CA . LEU A 1 93 ? -8.665 -10.910 17.025 1.00 96.81 93 LEU A CA 1
ATOM 713 C C . LEU A 1 93 ? -10.142 -10.495 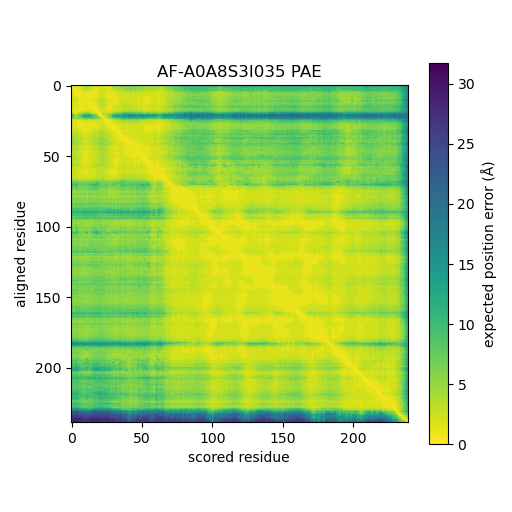16.898 1.00 96.81 93 LEU A C 1
ATOM 715 O O . LEU A 1 93 ? -10.434 -9.351 16.541 1.00 96.81 93 LEU A O 1
ATOM 719 N N . ARG A 1 94 ? -11.097 -11.376 17.216 1.00 96.75 94 ARG A N 1
ATOM 720 C CA . ARG A 1 94 ? -12.524 -11.031 17.167 1.00 96.75 94 ARG A CA 1
ATOM 721 C C . ARG A 1 94 ? -12.850 -9.888 18.128 1.00 96.75 94 ARG A C 1
ATOM 723 O O . ARG A 1 94 ? -12.575 -9.952 19.324 1.00 96.75 94 ARG A O 1
ATOM 730 N N . GLY A 1 95 ? -13.451 -8.829 17.587 1.00 94.19 95 GLY A N 1
ATOM 731 C CA . GLY A 1 95 ? -13.741 -7.585 18.311 1.00 94.19 95 GLY A CA 1
ATOM 732 C C . GLY A 1 95 ? -12.539 -6.644 18.486 1.00 94.19 95 GLY A C 1
ATOM 733 O O . GLY A 1 95 ? -12.702 -5.547 19.021 1.00 94.19 95 GLY A O 1
ATOM 734 N N . LYS A 1 96 ? -11.343 -7.030 18.021 1.00 97.44 96 LYS A N 1
ATOM 735 C CA . LYS A 1 96 ? -10.177 -6.142 17.951 1.00 97.44 96 LYS A CA 1
ATOM 736 C C . LYS A 1 96 ? -10.256 -5.249 16.724 1.00 97.44 96 LYS A C 1
ATOM 738 O O . LYS A 1 96 ? -10.739 -5.673 15.675 1.00 97.44 96 LYS A O 1
ATOM 743 N N . VAL A 1 97 ? -9.765 -4.023 16.864 1.00 98.31 97 VAL A N 1
ATOM 744 C CA . VAL A 1 97 ? -9.818 -2.995 15.823 1.00 98.31 97 VAL A CA 1
ATOM 745 C C . VAL A 1 97 ? -8.407 -2.658 15.356 1.00 98.31 97 VAL A C 1
ATOM 747 O O . VAL A 1 97 ? -7.568 -2.215 16.145 1.00 98.31 97 VAL A O 1
ATOM 750 N N . PHE A 1 98 ? -8.156 -2.867 14.067 1.00 98.44 98 PHE A N 1
ATOM 751 C CA . PHE A 1 98 ? -6.932 -2.482 13.374 1.00 98.44 98 PHE A CA 1
ATOM 752 C C . PHE A 1 98 ? -7.215 -1.265 12.494 1.00 98.44 98 PHE A C 1
ATOM 754 O O . PHE A 1 98 ? -8.087 -1.329 11.630 1.00 98.44 98 PHE A O 1
ATOM 761 N N . VAL A 1 99 ? -6.482 -0.173 12.702 1.00 98.62 99 VAL A N 1
ATOM 762 C CA . VAL A 1 99 ? -6.584 1.052 11.899 1.00 98.62 99 VAL A CA 1
ATOM 763 C C . VAL A 1 99 ? -5.307 1.238 11.092 1.00 98.62 99 VAL A C 1
ATOM 765 O O . VAL A 1 99 ? -4.208 1.134 11.634 1.00 98.62 99 VAL A O 1
ATOM 768 N N . SER A 1 100 ? -5.450 1.506 9.797 1.00 98.50 100 SER A N 1
ATOM 769 C CA . SER A 1 100 ? -4.328 1.785 8.899 1.00 98.50 100 SER A CA 1
ATOM 770 C C . SER A 1 100 ? -4.761 2.658 7.715 1.00 98.50 100 SER A C 1
ATOM 772 O O . SER A 1 100 ? -5.862 3.212 7.692 1.00 98.50 100 SER A O 1
ATOM 774 N N . SER A 1 101 ? -3.896 2.789 6.717 1.00 98.19 101 SER A N 1
ATOM 775 C CA . SER A 1 101 ? -4.087 3.620 5.531 1.00 98.19 101 SER A CA 1
ATOM 776 C C . SER A 1 101 ? -3.609 2.937 4.252 1.00 98.19 101 SER A C 1
ATOM 778 O O . SER A 1 101 ? -2.792 2.007 4.262 1.00 98.19 101 SER A O 1
ATOM 780 N N . GLY A 1 102 ? -4.118 3.438 3.131 1.00 97.38 102 GLY A N 1
ATOM 781 C CA . GLY A 1 102 ? -3.778 3.009 1.787 1.00 97.38 102 GLY A CA 1
ATOM 782 C C . GLY A 1 102 ? -4.575 1.786 1.331 1.00 97.38 102 GLY A C 1
ATOM 783 O O . GLY A 1 102 ? -4.553 0.719 1.942 1.00 97.38 102 GLY A O 1
ATOM 784 N N . LEU A 1 103 ? -5.216 1.917 0.173 1.00 97.31 103 LEU A N 1
ATOM 785 C CA . LEU A 1 103 ? -5.887 0.846 -0.571 1.00 97.31 103 LEU A CA 1
ATOM 786 C C . LEU A 1 103 ? -5.291 0.666 -1.978 1.00 97.31 103 LEU A C 1
ATOM 788 O O . LEU A 1 103 ? -5.902 0.072 -2.875 1.00 97.31 103 LEU A O 1
ATOM 792 N N . GLY A 1 104 ? -4.047 1.118 -2.153 1.00 93.56 104 GLY A N 1
ATOM 793 C CA . GLY A 1 104 ? -3.242 0.965 -3.361 1.00 93.56 104 GLY A CA 1
ATOM 794 C C . GLY A 1 104 ? -2.843 -0.485 -3.653 1.00 93.56 104 GLY A C 1
ATOM 795 O O . GLY A 1 104 ? -3.390 -1.435 -3.093 1.00 93.56 104 GLY A O 1
ATOM 796 N N . GLY A 1 105 ? -1.888 -0.679 -4.570 1.00 90.81 105 GLY A N 1
ATOM 797 C CA . GLY A 1 105 ? -1.456 -1.988 -5.090 1.00 90.81 105 GLY A CA 1
ATOM 798 C C . GLY A 1 105 ? -1.240 -3.057 -4.016 1.00 90.81 105 GLY A C 1
ATOM 799 O O . GLY A 1 105 ? -1.885 -4.101 -4.059 1.00 90.81 105 GLY A O 1
ATOM 800 N N . MET A 1 106 ? -0.372 -2.762 -3.047 1.00 91.94 106 MET A N 1
ATOM 801 C CA . MET A 1 106 ? -0.011 -3.661 -1.944 1.00 91.94 106 MET A CA 1
ATOM 802 C C . MET A 1 106 ? -0.890 -3.453 -0.707 1.00 91.94 106 MET A C 1
ATOM 804 O O . MET A 1 106 ? -1.347 -4.414 -0.097 1.00 91.94 106 MET A O 1
ATOM 808 N N . SER A 1 107 ? -1.163 -2.197 -0.353 1.00 95.62 107 SER A N 1
ATOM 809 C CA . SER A 1 107 ? -1.909 -1.824 0.856 1.00 95.62 107 SER A CA 1
ATOM 810 C C . SER A 1 107 ? -3.388 -2.218 0.798 1.00 95.62 107 SER A C 1
ATOM 812 O O . SER A 1 107 ? -4.002 -2.479 1.831 1.00 95.62 107 SER A O 1
ATOM 814 N N . GLY A 1 108 ? -3.926 -2.443 -0.404 1.00 96.25 108 GLY A N 1
ATOM 815 C CA . GLY A 1 108 ? -5.248 -3.032 -0.614 1.00 96.25 108 GLY A CA 1
ATOM 816 C C . GLY A 1 108 ? -5.421 -4.463 -0.086 1.00 96.25 108 GLY A C 1
ATOM 817 O O . GLY A 1 108 ? -6.548 -4.946 -0.069 1.00 96.25 108 GLY A O 1
ATOM 818 N N . ALA A 1 109 ? -4.354 -5.138 0.358 1.00 96.75 109 ALA A N 1
ATOM 819 C CA . ALA A 1 109 ? -4.418 -6.445 1.017 1.00 96.75 109 ALA A CA 1
ATOM 820 C C . ALA A 1 109 ? -4.802 -6.390 2.505 1.00 96.75 109 ALA A C 1
ATOM 822 O O . ALA A 1 109 ? -5.298 -7.385 3.039 1.00 96.75 109 ALA A O 1
ATOM 823 N N . GLN A 1 110 ? -4.606 -5.243 3.165 1.00 98.19 110 GLN A N 1
ATOM 824 C CA . GLN A 1 110 ? -4.883 -5.067 4.595 1.00 98.19 110 GLN A CA 1
ATOM 825 C C . GLN A 1 110 ? -6.347 -5.359 4.973 1.00 98.19 110 GLN A C 1
ATOM 827 O O . GLN A 1 110 ? -6.555 -6.117 5.925 1.00 98.19 110 GLN A O 1
ATOM 832 N N . PRO A 1 111 ? -7.364 -4.869 4.227 1.00 97.62 111 PRO A N 1
ATOM 833 C CA . PRO A 1 111 ? -8.766 -5.205 4.482 1.00 97.62 111 PRO A CA 1
ATOM 834 C C . PRO A 1 111 ? -9.025 -6.718 4.503 1.00 97.62 111 PRO A C 1
ATOM 836 O O . PRO A 1 111 ? -9.631 -7.247 5.437 1.00 97.62 111 PRO A O 1
ATOM 839 N N . LYS A 1 112 ? -8.490 -7.436 3.507 1.00 96.94 112 LYS A N 1
ATOM 840 C CA . LYS A 1 112 ? -8.690 -8.881 3.369 1.00 96.94 112 LYS A CA 1
ATOM 841 C C . LYS A 1 112 ? -8.000 -9.659 4.485 1.00 96.94 112 LYS A C 1
ATOM 843 O O . LYS A 1 112 ? -8.573 -10.614 5.004 1.00 96.94 112 LYS A O 1
ATOM 848 N N . ALA A 1 11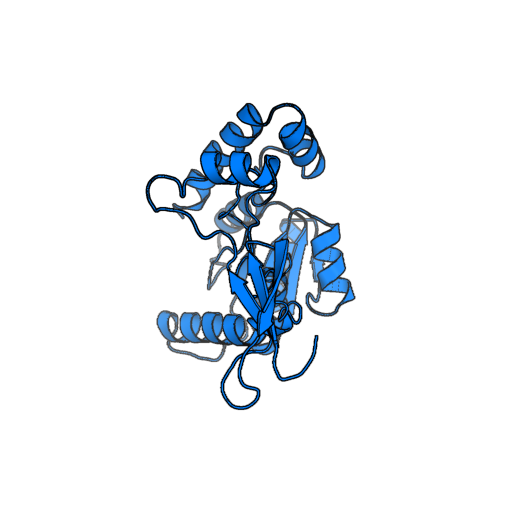3 ? -6.798 -9.238 4.878 1.00 97.38 113 ALA A N 1
ATOM 849 C CA . ALA A 1 113 ? -6.094 -9.816 6.016 1.00 97.38 113 ALA A CA 1
ATOM 850 C C . ALA A 1 113 ? -6.901 -9.663 7.318 1.00 97.38 113 ALA A C 1
ATOM 852 O O . ALA A 1 113 ? -7.043 -10.636 8.055 1.00 97.38 113 ALA A O 1
ATOM 853 N N . CYS A 1 114 ? -7.496 -8.489 7.560 1.00 97.25 114 CYS A N 1
ATOM 854 C CA . CYS A 1 114 ? -8.338 -8.259 8.738 1.00 97.25 114 CYS A CA 1
ATOM 855 C C . CYS A 1 114 ? -9.576 -9.163 8.752 1.00 97.25 114 CYS A C 1
ATOM 857 O O . CYS A 1 114 ? -9.880 -9.781 9.770 1.00 97.25 114 CYS A O 1
ATOM 859 N N . GLN A 1 115 ? -10.238 -9.309 7.599 1.00 95.31 115 GLN A N 1
ATOM 860 C CA . GLN A 1 115 ? -11.383 -10.208 7.451 1.00 95.31 115 GLN A CA 1
ATOM 861 C C . GLN A 1 115 ? -11.017 -11.658 7.802 1.00 95.31 115 GLN A C 1
ATOM 863 O O . GLN A 1 115 ? -11.749 -12.313 8.538 1.00 95.31 115 GLN A O 1
ATOM 868 N N . LEU A 1 116 ? -9.882 -12.154 7.295 1.00 95.62 116 LEU A N 1
ATOM 869 C CA . LEU A 1 116 ? -9.410 -13.517 7.563 1.00 95.62 116 LEU A CA 1
ATOM 870 C C . LEU A 1 116 ? -9.041 -13.733 9.038 1.00 95.62 116 LEU A C 1
ATOM 872 O O . LEU A 1 116 ? -9.225 -14.831 9.554 1.00 95.62 116 LEU A O 1
ATOM 876 N N . LEU A 1 117 ? -8.537 -12.698 9.715 1.00 96.88 117 LEU A N 1
ATOM 877 C CA . LEU A 1 117 ? -8.229 -12.727 11.150 1.00 96.88 117 LEU A CA 1
ATOM 878 C C . LEU A 1 117 ? -9.469 -12.576 12.040 1.00 96.88 117 LEU A C 1
ATOM 880 O O . LEU A 1 117 ? -9.399 -12.826 13.242 1.00 96.88 117 LEU A O 1
ATOM 884 N N . GLY A 1 118 ? -10.594 -12.138 11.477 1.00 96.75 118 GLY A N 1
ATOM 885 C CA . GLY A 1 118 ? -11.809 -11.849 12.229 1.00 96.75 118 GLY A CA 1
ATOM 886 C C . GLY A 1 118 ? -11.774 -10.532 13.016 1.00 96.75 118 GLY A C 1
ATOM 887 O O . GLY A 1 118 ? -12.671 -10.316 13.831 1.00 96.75 118 GLY A O 1
ATOM 888 N N . CYS A 1 119 ? -10.791 -9.648 12.793 1.00 97.62 119 CYS A N 1
ATOM 889 C CA . CYS A 1 119 ? -10.811 -8.290 13.352 1.00 97.62 119 CYS A CA 1
ATOM 890 C C . CYS A 1 119 ? -11.649 -7.323 12.516 1.00 97.62 119 CYS A C 1
ATOM 892 O O . CYS A 1 119 ? -12.012 -7.581 11.369 1.00 97.62 119 CYS A O 1
ATOM 894 N N . VAL A 1 120 ? -11.916 -6.164 13.114 1.00 98.44 120 VAL A N 1
ATOM 895 C CA . VAL A 1 120 ? -12.434 -4.980 12.435 1.00 98.44 120 VAL A CA 1
ATOM 896 C C . VAL A 1 120 ? -11.248 -4.219 11.840 1.00 98.44 120 VAL A C 1
ATOM 898 O O . VAL A 1 120 ? -10.467 -3.620 12.578 1.00 98.44 120 VAL A O 1
ATOM 901 N N . GLY A 1 121 ? -11.086 -4.257 10.519 1.00 98.38 121 GLY A N 1
ATOM 902 C CA . GLY A 1 121 ? -10.074 -3.466 9.813 1.00 98.38 121 GLY A CA 1
ATOM 903 C C . GLY A 1 121 ? -10.648 -2.142 9.320 1.00 98.38 121 GLY A C 1
ATOM 904 O O . GLY A 1 121 ? -11.625 -2.159 8.583 1.00 98.38 121 GLY A O 1
ATOM 905 N N . VAL A 1 122 ? -10.049 -1.006 9.670 1.00 98.69 122 VAL A N 1
ATOM 906 C CA . VAL A 1 122 ? -10.451 0.327 9.192 1.00 98.69 122 VAL A CA 1
ATOM 907 C C . VAL A 1 122 ? -9.293 0.931 8.416 1.00 98.69 122 VAL A C 1
ATOM 909 O O . VAL A 1 122 ? -8.257 1.246 8.998 1.00 98.69 122 VAL A O 1
ATOM 912 N N . ILE A 1 123 ? -9.447 1.058 7.101 1.00 98.62 123 ILE A N 1
ATOM 913 C CA . ILE A 1 123 ? -8.375 1.487 6.204 1.00 98.62 123 ILE A CA 1
ATOM 914 C C . ILE A 1 123 ? -8.787 2.783 5.514 1.00 98.62 123 ILE A C 1
ATOM 916 O O . ILE A 1 123 ? -9.734 2.793 4.728 1.00 98.62 123 ILE A O 1
ATOM 920 N N . ALA A 1 124 ? -8.085 3.872 5.817 1.00 98.56 124 ALA A N 1
ATOM 921 C CA . ALA A 1 124 ? -8.312 5.163 5.177 1.00 98.56 124 ALA A CA 1
ATOM 922 C C . ALA A 1 124 ? -7.664 5.221 3.785 1.00 98.56 124 ALA A C 1
ATOM 924 O O . ALA A 1 124 ? -6.517 4.809 3.604 1.00 98.56 124 ALA A O 1
ATOM 925 N N . GLU A 1 125 ? -8.376 5.764 2.805 1.00 98.19 125 GLU A N 1
ATOM 926 C CA . GLU A 1 125 ? -7.886 5.991 1.448 1.00 98.19 125 GLU A CA 1
ATOM 927 C C . GLU A 1 125 ? -8.489 7.279 0.884 1.00 98.19 125 GLU A C 1
ATOM 929 O O . GLU A 1 125 ? -9.704 7.448 0.856 1.00 98.19 125 GLU A O 1
ATOM 934 N N . VAL A 1 126 ? -7.637 8.168 0.381 1.00 96.94 126 VAL A N 1
ATOM 935 C CA . VAL A 1 126 ? -8.055 9.451 -0.204 1.00 96.94 126 VAL A CA 1
ATOM 936 C C . VAL A 1 126 ? -8.557 9.301 -1.642 1.00 96.94 126 VAL A C 1
ATOM 938 O O . VAL A 1 126 ? -9.386 10.086 -2.093 1.00 96.94 126 VAL A O 1
ATOM 941 N N . SER A 1 127 ? -8.065 8.299 -2.374 1.00 96.62 127 SER A N 1
ATOM 942 C CA . SER A 1 127 ? -8.485 7.993 -3.737 1.00 96.62 127 SER A CA 1
ATOM 943 C C . SER A 1 12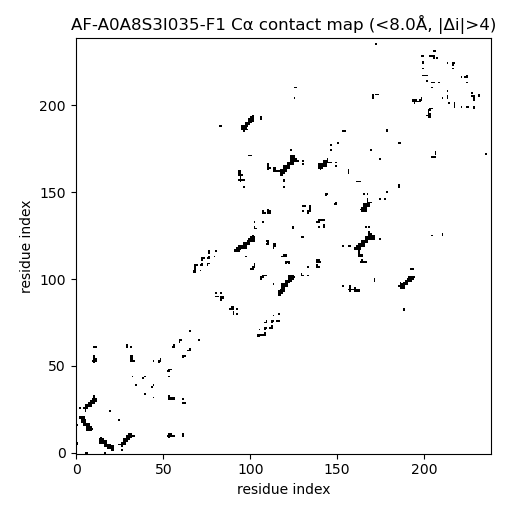7 ? -9.723 7.097 -3.729 1.00 96.62 127 SER A C 1
ATOM 945 O O . SER A 1 127 ? -9.637 5.879 -3.547 1.00 96.62 127 SER A O 1
ATOM 947 N N . GLU A 1 128 ? -10.888 7.684 -4.008 1.00 96.94 128 GLU A N 1
ATOM 948 C CA . GLU A 1 128 ? -12.134 6.922 -4.137 1.00 96.94 128 GLU A CA 1
ATOM 949 C C . GLU A 1 128 ? -12.029 5.817 -5.202 1.00 96.94 128 GLU A C 1
ATOM 951 O O . GLU A 1 128 ? -12.555 4.720 -5.016 1.00 96.94 128 GLU A O 1
ATOM 956 N N . GLU A 1 129 ? -11.297 6.063 -6.291 1.00 96.94 129 GLU A N 1
ATOM 957 C CA . GLU A 1 129 ? -11.038 5.062 -7.328 1.00 96.94 129 GLU A CA 1
ATOM 958 C C . GLU A 1 129 ? -10.331 3.823 -6.754 1.00 96.94 129 GLU A C 1
ATOM 960 O O . GLU A 1 129 ? -10.764 2.689 -6.991 1.00 96.94 129 GLU A O 1
ATOM 965 N N . ALA A 1 130 ? -9.275 4.020 -5.956 1.00 96.38 130 ALA A N 1
ATOM 966 C CA . ALA A 1 130 ? -8.553 2.925 -5.315 1.00 96.38 130 ALA A CA 1
ATOM 967 C C . ALA A 1 130 ? -9.446 2.173 -4.316 1.00 96.38 130 ALA A C 1
ATOM 969 O O . ALA A 1 130 ? -9.501 0.939 -4.349 1.00 96.38 130 ALA A O 1
ATOM 970 N N . ALA A 1 131 ? -10.201 2.898 -3.487 1.00 97.94 131 ALA A N 1
ATOM 971 C CA . ALA A 1 131 ? -11.124 2.311 -2.521 1.00 97.94 131 ALA A CA 1
ATOM 972 C C . ALA A 1 131 ? -12.216 1.467 -3.207 1.00 97.94 131 ALA A C 1
ATOM 974 O O . ALA A 1 131 ? -12.391 0.286 -2.886 1.00 97.94 131 ALA A O 1
ATOM 975 N N . ARG A 1 132 ? -12.883 2.021 -4.230 1.00 98.06 132 ARG A N 1
ATOM 976 C CA . ARG A 1 132 ? -13.894 1.319 -5.039 1.00 98.06 132 ARG A CA 1
ATOM 977 C C . ARG A 1 132 ? -13.324 0.106 -5.747 1.00 98.06 132 ARG A C 1
ATOM 979 O O . ARG A 1 132 ? -13.980 -0.931 -5.791 1.00 98.06 132 ARG A O 1
ATOM 986 N N . LYS A 1 133 ? -12.094 0.185 -6.256 1.00 97.31 133 LYS A N 1
ATOM 987 C CA . LYS A 1 133 ? -11.424 -0.967 -6.866 1.00 97.31 133 LYS A CA 1
ATOM 988 C C . LYS A 1 133 ? -11.297 -2.128 -5.878 1.00 97.31 133 LYS A C 1
ATOM 990 O O . LYS A 1 133 ? -11.568 -3.263 -6.259 1.00 97.31 133 LYS A O 1
ATOM 995 N N . ARG A 1 134 ? -10.930 -1.873 -4.615 1.00 97.44 134 ARG A N 1
ATOM 996 C CA . ARG A 1 134 ? -10.823 -2.927 -3.583 1.00 97.44 134 ARG A CA 1
ATOM 997 C C . ARG A 1 134 ? -12.173 -3.448 -3.125 1.00 97.44 134 ARG A C 1
ATOM 999 O O . ARG A 1 134 ? -12.306 -4.654 -2.917 1.00 97.44 134 ARG A O 1
ATOM 1006 N N . TYR A 1 135 ? -13.163 -2.572 -3.022 1.00 97.69 135 TYR A N 1
ATOM 1007 C CA . TYR A 1 135 ? -14.541 -2.964 -2.751 1.00 97.69 135 TYR A CA 1
ATOM 1008 C C . TYR A 1 135 ? -15.089 -3.896 -3.842 1.00 97.69 135 TYR A C 1
ATOM 1010 O O . TYR A 1 135 ? -15.488 -5.020 -3.552 1.00 97.69 135 TYR A O 1
ATOM 1018 N N . ASN A 1 136 ? -14.985 -3.499 -5.114 1.00 97.50 136 ASN A N 1
ATOM 1019 C CA . ASN A 1 136 ? -15.471 -4.281 -6.257 1.00 97.50 136 ASN A CA 1
ATOM 1020 C C . ASN A 1 136 ? -14.759 -5.635 -6.406 1.00 97.50 136 ASN A C 1
ATOM 1022 O O . ASN A 1 136 ? -15.341 -6.591 -6.905 1.00 97.50 136 ASN A O 1
ATOM 1026 N N . GLN A 1 137 ? -13.500 -5.733 -5.972 1.00 95.06 137 GLN A N 1
ATOM 1027 C CA . GLN A 1 137 ? -12.760 -6.997 -5.950 1.00 95.06 137 GLN A CA 1
ATOM 1028 C C . GLN A 1 137 ? -13.190 -7.927 -4.797 1.00 95.06 137 GLN A C 1
ATOM 1030 O O . GLN A 1 137 ? -12.744 -9.072 -4.749 1.00 95.06 137 GLN A O 1
ATOM 1035 N N . GLY A 1 138 ? -13.994 -7.451 -3.838 1.00 95.94 138 GLY A N 1
ATOM 1036 C CA . GLY A 1 138 ? -14.343 -8.176 -2.611 1.00 95.94 138 GLY A CA 1
ATOM 1037 C C . GLY A 1 138 ? -13.217 -8.205 -1.570 1.00 95.94 138 GLY A C 1
ATOM 1038 O O . GLY A 1 138 ? -13.211 -9.053 -0.672 1.00 95.94 138 GLY A O 1
ATOM 1039 N N . TRP A 1 139 ? -12.235 -7.310 -1.701 1.00 96.31 139 TRP A N 1
ATOM 1040 C CA . TRP A 1 139 ? -11.103 -7.201 -0.780 1.00 96.31 139 TRP A CA 1
ATOM 1041 C C . TRP A 1 139 ? -11.466 -6.338 0.419 1.00 96.31 139 TRP A C 1
ATOM 1043 O O . TRP A 1 139 ? -11.106 -6.696 1.534 1.00 96.31 139 TRP A O 1
ATOM 1053 N N . CYS A 1 140 ? -12.232 -5.270 0.190 1.00 97.69 140 CYS A N 1
ATOM 1054 C CA . CYS A 1 140 ? -12.835 -4.431 1.220 1.00 97.69 140 CYS A CA 1
ATOM 1055 C C . CYS A 1 140 ? -14.354 -4.671 1.271 1.00 97.69 140 CYS A C 1
ATOM 1057 O O . CYS A 1 140 ? -14.971 -4.809 0.216 1.00 97.69 140 CYS A O 1
ATOM 1059 N N . GLN A 1 141 ? -14.953 -4.773 2.462 1.00 97.88 141 GLN A N 1
ATOM 1060 C CA . GLN A 1 141 ? -16.369 -5.150 2.606 1.00 97.88 141 GLN A CA 1
ATOM 1061 C C . GLN A 1 141 ? -17.317 -3.955 2.570 1.00 97.88 141 GLN A C 1
ATOM 1063 O O . GLN A 1 141 ? -18.447 -4.092 2.111 1.00 97.88 141 GLN A O 1
ATOM 1068 N N . GLU A 1 142 ? -16.878 -2.801 3.060 1.00 97.75 142 GLU A N 1
ATOM 1069 C CA . GLU A 1 142 ? -17.723 -1.624 3.242 1.00 97.75 142 GLU A CA 1
ATOM 1070 C C . GLU A 1 142 ? -16.940 -0.371 2.858 1.00 97.75 142 GLU A C 1
ATOM 1072 O O . GLU A 1 142 ? -15.750 -0.280 3.150 1.00 97.75 142 GLU A O 1
ATOM 1077 N N . LEU A 1 143 ? -17.603 0.600 2.229 1.00 98.62 143 LEU A N 1
ATOM 1078 C CA . LEU A 1 143 ? -17.050 1.935 2.010 1.00 98.62 143 LEU A CA 1
ATOM 1079 C C . LEU A 1 143 ? -17.879 2.951 2.786 1.00 98.62 143 LEU A C 1
ATOM 1081 O O . LEU A 1 143 ? -19.104 2.969 2.668 1.00 98.62 143 LEU A O 1
ATOM 1085 N N . ILE A 1 144 ? -17.207 3.789 3.568 1.00 98.62 144 ILE A N 1
ATOM 1086 C CA . ILE A 1 144 ? -17.828 4.834 4.380 1.00 98.62 144 ILE A CA 1
ATOM 1087 C C . ILE A 1 144 ? -17.119 6.158 4.098 1.00 98.62 144 ILE A C 1
ATOM 1089 O O . ILE A 1 144 ? -15.897 6.207 3.995 1.00 98.62 144 ILE A O 1
ATOM 1093 N N . TYR A 1 145 ? -17.896 7.232 3.986 1.00 98.25 145 TYR A N 1
ATOM 1094 C CA . TYR A 1 145 ? -17.411 8.576 3.648 1.00 98.25 145 TYR A CA 1
ATOM 1095 C C . TYR A 1 145 ? -17.494 9.542 4.837 1.00 98.25 145 TYR A C 1
ATOM 1097 O O . TYR A 1 145 ? -16.839 10.576 4.843 1.00 98.25 145 TYR A O 1
ATOM 1105 N N . ASP A 1 146 ? -18.293 9.205 5.853 1.00 98.25 146 ASP A N 1
ATOM 1106 C CA . ASP A 1 146 ? -18.475 10.020 7.051 1.00 98.25 146 ASP A CA 1
ATOM 1107 C C . ASP A 1 146 ? -17.793 9.381 8.267 1.00 98.25 146 ASP A C 1
ATOM 1109 O O . ASP A 1 146 ? -17.991 8.211 8.599 1.00 98.25 146 ASP A O 1
ATOM 1113 N N . LEU A 1 147 ? -17.009 10.186 8.974 1.00 98.25 147 LEU A N 1
ATOM 1114 C CA . LEU A 1 147 ? -16.239 9.757 10.135 1.00 98.25 147 LEU A CA 1
ATOM 1115 C C . LEU A 1 147 ? -17.105 9.324 11.326 1.00 98.25 147 LEU A C 1
ATOM 1117 O O . LEU A 1 147 ? -16.703 8.441 12.087 1.00 98.25 147 LEU A O 1
ATOM 1121 N N . ASN A 1 148 ? -18.293 9.907 11.505 1.00 98.12 148 ASN A N 1
ATOM 1122 C CA . ASN A 1 148 ? -19.196 9.485 12.577 1.00 98.12 148 ASN A CA 1
ATOM 1123 C C . ASN A 1 148 ? -19.788 8.108 12.276 1.00 98.12 148 ASN A C 1
ATOM 1125 O O . ASN A 1 148 ? -19.894 7.282 13.183 1.00 98.12 148 ASN A O 1
ATOM 1129 N N . GLN A 1 149 ? -20.093 7.826 11.008 1.00 98.50 149 GLN A N 1
ATOM 1130 C CA . GLN A 1 149 ? -20.495 6.491 10.566 1.00 98.50 149 GLN A CA 1
ATOM 1131 C C . GLN A 1 149 ? -19.371 5.466 10.755 1.00 98.50 149 GLN A C 1
ATOM 1133 O O . GLN A 1 149 ? -19.645 4.370 11.240 1.00 98.50 149 GLN A O 1
ATOM 1138 N N . VAL A 1 150 ? -18.109 5.820 10.464 1.00 98.44 150 VAL A N 1
ATOM 1139 C CA . VAL A 1 150 ? -16.952 4.941 10.739 1.00 98.44 150 VAL A CA 1
ATOM 1140 C C . VAL A 1 150 ? -16.899 4.578 12.222 1.00 98.44 150 VAL A C 1
ATOM 1142 O O . VAL A 1 150 ? -16.840 3.403 12.576 1.00 98.44 150 VAL A O 1
ATOM 1145 N N . VAL A 1 151 ? -16.974 5.577 13.100 1.00 98.38 151 VAL A N 1
ATOM 1146 C CA . VAL A 1 151 ? -16.930 5.385 14.555 1.00 98.38 151 VAL A CA 1
ATOM 1147 C C . VAL A 1 151 ? -18.103 4.534 15.057 1.00 98.38 151 VAL A C 1
ATOM 1149 O O . VAL A 1 151 ? -17.900 3.617 15.856 1.00 98.38 151 VAL A O 1
ATOM 1152 N N . ALA A 1 152 ? -19.322 4.794 14.578 1.00 98.12 152 ALA A N 1
ATOM 1153 C CA . ALA A 1 152 ? -20.496 3.992 14.919 1.00 98.12 152 ALA A CA 1
ATOM 1154 C C . ALA A 1 152 ? -20.329 2.532 14.472 1.00 98.12 152 ALA A C 1
ATOM 1156 O O . ALA A 1 152 ? -20.598 1.609 15.243 1.00 98.12 152 ALA A O 1
ATOM 1157 N N . ARG A 1 153 ? -19.805 2.319 13.260 1.00 98.06 153 ARG A N 1
ATOM 1158 C CA . ARG A 1 153 ? -19.586 0.984 12.704 1.00 98.06 153 ARG A CA 1
ATOM 1159 C C . ARG A 1 153 ? -18.499 0.210 13.448 1.00 98.06 153 ARG A C 1
ATOM 1161 O O . ARG A 1 153 ? -18.676 -0.977 13.707 1.00 98.06 153 ARG A O 1
ATOM 1168 N N . ILE A 1 154 ? -17.414 0.873 13.860 1.00 98.19 154 ILE A N 1
ATOM 1169 C CA . ILE A 1 154 ? -16.378 0.265 14.710 1.00 98.19 154 ILE A CA 1
ATOM 1170 C C . ILE A 1 154 ? -16.998 -0.281 15.998 1.00 98.19 154 ILE A C 1
ATOM 1172 O O . ILE A 1 154 ? -16.741 -1.431 16.357 1.00 98.19 154 ILE A O 1
ATOM 1176 N N . ARG A 1 155 ? -17.823 0.525 16.682 1.00 97.88 155 ARG A N 1
ATOM 1177 C CA . ARG A 1 155 ? -18.489 0.118 17.928 1.00 97.88 155 ARG A CA 1
ATOM 1178 C C . ARG A 1 155 ? -19.378 -1.099 17.718 1.00 97.88 155 ARG A C 1
ATOM 1180 O O . ARG A 1 155 ? -19.242 -2.077 18.447 1.00 97.88 155 ARG A O 1
ATOM 1187 N N . GLU A 1 156 ? -20.223 -1.056 16.693 1.00 98.00 156 GLU A N 1
ATOM 1188 C CA . GLU A 1 156 ? -21.139 -2.148 16.370 1.00 98.00 156 GLU A CA 1
ATOM 1189 C C . GLU A 1 156 ? -20.385 -3.458 16.087 1.00 98.00 156 GLU A C 1
ATOM 1191 O O . GLU A 1 156 ? -20.702 -4.505 16.657 1.00 98.00 156 GLU A O 1
ATOM 1196 N N . CYS A 1 157 ? -19.362 -3.411 15.230 1.00 97.38 157 CYS A N 1
ATOM 1197 C CA . CYS A 1 157 ? -18.584 -4.593 14.870 1.00 97.38 157 CYS A CA 1
ATOM 1198 C C . CYS A 1 157 ? -17.783 -5.136 16.055 1.00 97.38 157 CYS A C 1
ATOM 1200 O O . CYS A 1 157 ? -17.689 -6.353 16.225 1.00 97.38 157 CYS A O 1
ATOM 1202 N N . ARG A 1 158 ? -17.240 -4.253 16.903 1.00 96.19 158 ARG A N 1
ATOM 1203 C CA . ARG A 1 158 ? -16.537 -4.639 18.130 1.00 96.19 158 ARG A CA 1
ATOM 1204 C C . ARG A 1 158 ? -17.465 -5.366 19.099 1.00 96.19 158 ARG A C 1
ATOM 1206 O O . ARG A 1 158 ? -17.107 -6.445 19.567 1.00 96.19 158 ARG A O 1
ATOM 1213 N N . GLU A 1 159 ? -18.639 -4.805 19.377 1.00 96.50 159 GLU A N 1
ATOM 1214 C CA . GLU A 1 159 ? -19.628 -5.387 20.293 1.00 96.50 159 GLU A CA 1
ATOM 1215 C C . GLU A 1 159 ? -20.101 -6.760 19.803 1.00 96.50 159 GLU A C 1
ATOM 1217 O O . GLU A 1 159 ? -20.080 -7.738 20.551 1.00 96.50 159 GLU A O 1
ATOM 1222 N N . LYS A 1 160 ? -20.434 -6.860 18.512 1.00 97.31 160 LYS A N 1
ATOM 1223 C CA . LYS A 1 160 ? -20.887 -8.109 17.883 1.00 97.31 160 LYS A CA 1
ATOM 1224 C C . LYS A 1 160 ? -19.755 -9.093 17.584 1.00 97.31 160 LYS A C 1
ATOM 1226 O O . LYS A 1 160 ? -20.029 -10.188 17.098 1.00 97.31 160 LYS A O 1
ATOM 1231 N N . LYS A 1 161 ? -18.494 -8.716 17.837 1.00 96.56 161 LYS A N 1
ATOM 1232 C CA . LYS A 1 161 ? -17.295 -9.483 17.456 1.00 96.56 161 LYS A CA 1
ATOM 1233 C C . LYS A 1 161 ? -17.299 -9.887 15.973 1.00 96.56 161 LYS A C 1
ATOM 1235 O O . LYS A 1 161 ? -16.854 -10.976 15.610 1.00 96.56 161 LYS A O 1
ATOM 1240 N N . LEU A 1 162 ? -17.817 -9.001 15.125 1.00 94.94 162 LEU A N 1
ATOM 1241 C CA . LEU A 1 162 ? -17.944 -9.204 13.689 1.00 94.94 162 LEU A CA 1
ATOM 1242 C C . LEU A 1 162 ? -16.648 -8.782 12.992 1.00 94.94 162 LEU A C 1
ATOM 1244 O O . LEU A 1 162 ? -16.330 -7.595 12.929 1.00 94.94 162 LEU A O 1
ATOM 1248 N N . GLY A 1 163 ? -15.926 -9.754 12.438 1.00 95.44 163 GLY A N 1
ATOM 1249 C CA . GLY A 1 163 ? -14.799 -9.482 11.552 1.00 95.44 163 GLY A CA 1
ATOM 1250 C C . GLY A 1 163 ? -15.279 -8.876 10.236 1.00 95.44 163 GLY A C 1
ATOM 1251 O O . GLY A 1 163 ? -16.061 -9.494 9.515 1.00 95.44 163 GLY A O 1
ATOM 1252 N N . THR A 1 164 ? -14.819 -7.670 9.920 1.00 97.50 164 THR A N 1
ATOM 1253 C CA . THR A 1 164 ? -15.153 -6.958 8.678 1.00 97.50 164 THR A CA 1
ATOM 1254 C C . THR A 1 164 ? -14.011 -6.023 8.295 1.00 97.50 164 THR A C 1
ATOM 1256 O O . THR A 1 164 ? -13.080 -5.803 9.074 1.00 97.50 164 THR A O 1
ATOM 1259 N N . SER A 1 165 ? -14.087 -5.445 7.100 1.00 97.62 165 SER A N 1
ATOM 1260 C CA . SER A 1 165 ? -13.200 -4.361 6.702 1.00 97.62 165 SER A CA 1
ATOM 1261 C C . SER A 1 165 ? -13.969 -3.161 6.158 1.00 97.62 165 SER A C 1
ATOM 1263 O O . SER A 1 165 ? -14.844 -3.284 5.302 1.00 97.62 165 SER A O 1
ATOM 1265 N N . ILE A 1 166 ? -13.600 -1.995 6.669 1.00 98.62 166 ILE A N 1
ATOM 1266 C CA . ILE A 1 166 ? -14.199 -0.695 6.408 1.00 98.62 166 ILE A CA 1
ATOM 1267 C C . ILE A 1 166 ? -13.148 0.143 5.685 1.00 98.62 166 ILE A C 1
ATOM 1269 O O . ILE A 1 166 ? -12.101 0.464 6.247 1.00 98.62 166 ILE A O 1
ATOM 1273 N N . GLY A 1 167 ? -13.415 0.490 4.434 1.00 98.62 167 GLY A N 1
ATOM 1274 C CA . GLY A 1 167 ? -12.667 1.493 3.693 1.00 98.62 167 GLY A CA 1
ATOM 1275 C C . GLY A 1 167 ? -13.248 2.868 3.994 1.00 98.62 167 GLY A C 1
ATOM 1276 O O . GLY A 1 167 ? -14.368 3.163 3.583 1.00 98.62 167 GLY A O 1
ATOM 1277 N N . TYR A 1 168 ? -12.505 3.704 4.714 1.00 98.69 168 TYR A N 1
ATOM 1278 C CA . TYR A 1 168 ? -12.873 5.106 4.888 1.00 98.69 168 TYR A CA 1
ATOM 1279 C C . TYR A 1 168 ? -12.338 5.910 3.702 1.00 98.69 168 TYR A C 1
ATOM 1281 O O . TYR A 1 168 ? -11.125 5.968 3.499 1.00 98.69 168 TYR A O 1
ATOM 1289 N N . VAL A 1 169 ? -13.232 6.507 2.913 1.00 98.38 169 VAL A N 1
ATOM 1290 C CA . VAL A 1 169 ? -12.851 7.351 1.775 1.00 98.38 169 VAL A CA 1
ATOM 1291 C C . VAL A 1 169 ? -12.584 8.766 2.284 1.00 98.38 169 VAL A C 1
ATOM 1293 O O . VAL A 1 169 ? -13.496 9.579 2.406 1.00 98.38 169 VAL A O 1
ATOM 1296 N N . GLY A 1 170 ? -11.329 9.034 2.628 1.00 97.31 170 GLY A N 1
ATOM 1297 C CA . GLY A 1 170 ? -10.879 10.280 3.235 1.00 97.31 170 GLY A CA 1
ATOM 1298 C C . GLY A 1 170 ? -9.439 10.189 3.735 1.00 97.31 170 GLY A C 1
ATOM 1299 O O . GLY A 1 170 ? -8.764 9.167 3.575 1.00 97.31 170 GLY A O 1
ATOM 1300 N N . ASN A 1 171 ? -8.937 11.275 4.324 1.00 96.81 171 ASN A N 1
ATOM 1301 C CA . ASN A 1 171 ? -7.555 11.318 4.789 1.00 96.81 171 ASN A CA 1
ATOM 1302 C C . ASN A 1 171 ? -7.383 10.542 6.105 1.00 96.81 171 ASN A C 1
ATOM 1304 O O . ASN A 1 171 ? -8.187 10.656 7.031 1.00 96.81 171 ASN A O 1
ATOM 1308 N N . VAL A 1 172 ? -6.301 9.770 6.208 1.00 96.50 172 VAL A N 1
ATOM 1309 C CA . VAL A 1 172 ? -5.975 9.020 7.427 1.00 96.50 172 VAL A CA 1
ATOM 1310 C C . VAL A 1 172 ? -5.745 9.944 8.630 1.00 96.50 172 VAL A C 1
ATOM 1312 O O . VAL A 1 172 ? -6.079 9.572 9.752 1.00 96.50 172 VAL A O 1
ATOM 1315 N N . VAL A 1 173 ? -5.238 11.161 8.415 1.00 95.31 173 VAL A N 1
ATOM 1316 C CA . VAL A 1 173 ? -5.048 12.151 9.485 1.00 95.31 173 VAL A CA 1
ATOM 1317 C C . VAL A 1 173 ? -6.392 12.514 10.119 1.00 95.31 173 VAL A C 1
ATOM 1319 O O . VAL A 1 173 ? -6.512 12.451 11.340 1.00 95.31 173 VAL A O 1
ATOM 1322 N N . ASP A 1 174 ? -7.424 12.788 9.312 1.00 95.94 174 ASP A N 1
ATOM 1323 C CA . ASP A 1 174 ? -8.768 13.087 9.826 1.00 95.94 174 ASP A CA 1
ATOM 1324 C C . ASP A 1 174 ? -9.338 11.911 10.627 1.00 95.94 174 ASP A C 1
ATOM 1326 O O . ASP A 1 174 ? -9.975 12.105 11.664 1.00 95.94 174 ASP A O 1
ATOM 1330 N N . LEU A 1 175 ? -9.084 10.677 10.172 1.00 97.38 175 LEU A N 1
ATOM 1331 C CA . LEU A 1 175 ? -9.499 9.469 10.880 1.00 97.38 175 LEU A CA 1
ATOM 1332 C C . LEU A 1 175 ? -8.830 9.364 12.256 1.00 97.38 175 LEU A C 1
ATOM 1334 O O . LEU A 1 175 ? -9.524 9.136 13.247 1.00 97.38 175 LEU A O 1
ATOM 1338 N N . TRP A 1 176 ? -7.514 9.559 12.350 1.00 96.69 176 TRP A N 1
ATOM 1339 C CA . TRP A 1 176 ? -6.822 9.520 13.642 1.00 96.69 176 TRP A CA 1
ATOM 1340 C C . TRP A 1 176 ? -7.237 10.662 14.561 1.00 96.69 176 TRP A C 1
ATOM 1342 O O . TRP A 1 176 ? -7.549 10.406 15.724 1.00 96.69 176 TRP A O 1
ATOM 1352 N N . GLU A 1 177 ? -7.320 11.896 14.057 1.00 95.38 177 GLU A N 1
ATOM 1353 C CA . GLU A 1 177 ? -7.785 13.044 14.844 1.00 95.38 177 GLU A CA 1
ATOM 1354 C C . GLU A 1 177 ? -9.213 12.827 15.360 1.00 95.38 177 GLU A C 1
ATOM 1356 O O . GLU A 1 177 ? -9.543 13.186 16.493 1.00 95.38 177 GLU A O 1
ATOM 1361 N N . ARG A 1 178 ? -10.075 12.211 14.547 1.00 96.94 178 ARG A N 1
ATOM 1362 C CA . ARG A 1 178 ? -11.428 11.829 14.947 1.00 96.94 178 ARG A CA 1
ATOM 1363 C C . ARG A 1 178 ? -11.416 10.764 16.034 1.00 96.94 178 ARG A C 1
ATOM 1365 O O . ARG A 1 178 ? -12.173 10.910 16.992 1.00 96.94 178 ARG A O 1
ATOM 1372 N N . LEU A 1 179 ? -10.628 9.703 15.881 1.00 96.81 179 LEU A N 1
ATOM 1373 C CA . LEU A 1 179 ? -10.555 8.596 16.839 1.00 96.81 179 LEU A CA 1
ATOM 1374 C C . LEU A 1 179 ? -9.949 9.043 18.175 1.00 96.81 179 LEU A C 1
ATOM 1376 O O . LEU A 1 179 ? -10.417 8.609 19.221 1.00 96.81 179 LEU A O 1
ATOM 1380 N N . ALA A 1 180 ? -8.981 9.961 18.156 1.00 95.44 180 ALA A N 1
ATOM 1381 C CA . ALA A 1 180 ? -8.375 10.536 19.356 1.00 95.44 180 ALA A CA 1
ATOM 1382 C C . ALA A 1 180 ? -9.353 11.385 20.190 1.00 95.44 180 ALA A C 1
ATOM 1384 O O . ALA A 1 180 ? -9.159 11.549 21.392 1.00 95.44 180 ALA A O 1
ATOM 1385 N N . LYS A 1 181 ? -10.414 11.922 19.569 1.00 96.12 181 LYS A N 1
ATOM 1386 C CA . LYS A 1 181 ? -11.478 12.676 20.257 1.00 96.12 181 LYS A CA 1
ATOM 1387 C C . LYS A 1 181 ? -12.520 11.774 20.927 1.00 96.12 181 LYS A C 1
ATOM 1389 O O . LYS A 1 181 ? -13.357 12.275 21.677 1.00 96.12 181 LYS A O 1
ATOM 1394 N N . GLU A 1 182 ? -12.516 10.471 20.649 1.00 96.19 182 GLU A N 1
ATOM 1395 C CA . GLU A 1 182 ? -13.455 9.541 21.271 1.00 96.19 182 GLU A CA 1
ATOM 1396 C C . GLU A 1 182 ? -13.055 9.246 22.718 1.00 96.19 182 GLU A C 1
ATOM 1398 O O . GLU A 1 182 ? -11.885 9.056 23.036 1.00 96.19 182 GLU A O 1
ATOM 1403 N N . LYS A 1 183 ? -14.051 9.191 23.608 1.00 91.12 183 LYS A N 1
ATOM 1404 C CA . LYS A 1 183 ? -13.825 8.898 25.033 1.00 91.12 183 LYS A CA 1
ATOM 1405 C C . LYS A 1 183 ? -13.320 7.473 25.262 1.00 91.12 183 LYS A C 1
ATOM 1407 O O . LYS A 1 183 ? -12.586 7.227 26.214 1.00 91.12 183 LYS A O 1
ATOM 1412 N N . ASP A 1 184 ? -13.732 6.551 24.399 1.00 91.69 184 ASP A N 1
ATOM 1413 C CA . ASP A 1 184 ? -13.368 5.143 24.473 1.00 91.69 184 ASP A CA 1
ATOM 1414 C C . ASP A 1 184 ? -12.153 4.869 23.584 1.00 91.69 184 ASP A C 1
ATOM 1416 O O . ASP A 1 184 ? -12.062 5.369 22.462 1.00 91.69 184 ASP A O 1
ATOM 1420 N N . THR A 1 185 ? -11.251 3.988 24.021 1.00 91.88 185 THR A N 1
ATOM 1421 C CA . THR A 1 185 ? -10.150 3.519 23.169 1.00 91.88 185 THR A CA 1
ATOM 1422 C C . THR A 1 185 ? -10.684 2.584 22.082 1.00 91.88 185 THR A C 1
ATOM 1424 O O . THR A 1 185 ? -10.819 1.371 22.276 1.00 91.88 185 THR A O 1
ATOM 1427 N N . LEU A 1 186 ? -11.009 3.144 20.917 1.00 95.06 186 LEU A N 1
ATOM 1428 C CA . LEU A 1 186 ? -11.575 2.403 19.785 1.00 95.06 186 LEU A CA 1
ATOM 1429 C C . LEU A 1 186 ? -10.542 1.641 18.949 1.00 95.06 186 LEU A C 1
ATOM 1431 O O . LEU A 1 186 ? -10.938 0.800 18.153 1.00 95.06 186 LEU A O 1
ATOM 1435 N N . VAL A 1 187 ? -9.244 1.886 19.138 1.00 97.38 187 VAL A N 1
ATOM 1436 C CA . VAL A 1 187 ? -8.174 1.282 18.330 1.00 97.38 187 VAL A CA 1
ATOM 1437 C C . VAL A 1 187 ? -7.318 0.349 19.176 1.00 97.38 187 VAL A C 1
ATOM 1439 O O . VAL A 1 187 ? -6.768 0.755 20.196 1.00 97.38 187 VAL A O 1
ATOM 1442 N N . ASP A 1 188 ? -7.179 -0.904 18.745 1.00 97.56 188 ASP A N 1
ATOM 1443 C CA . ASP A 1 188 ? -6.303 -1.882 19.396 1.00 97.56 188 ASP A CA 1
ATOM 1444 C C . ASP A 1 188 ? -4.911 -1.902 18.744 1.00 97.56 188 ASP A C 1
ATOM 1446 O O . ASP A 1 188 ? -3.898 -2.000 19.444 1.00 97.56 188 ASP A O 1
ATOM 1450 N N . LEU A 1 189 ? -4.843 -1.790 17.415 1.00 97.75 189 LEU A N 1
ATOM 1451 C CA . LEU A 1 189 ? -3.610 -1.778 16.625 1.00 97.75 189 LEU A CA 1
ATOM 1452 C C . LEU A 1 189 ? -3.664 -0.661 15.574 1.00 97.75 189 LEU A C 1
ATOM 1454 O O . LEU A 1 189 ? -4.678 -0.504 14.900 1.00 97.75 189 LEU A O 1
ATOM 1458 N N . GLY A 1 190 ? -2.567 0.083 15.430 1.00 97.44 190 GLY A N 1
ATOM 1459 C CA . GLY A 1 190 ? -2.404 1.152 14.444 1.00 97.44 190 GLY A CA 1
ATOM 1460 C C . GLY A 1 190 ? -1.240 0.869 13.498 1.00 97.44 190 GLY A C 1
ATOM 1461 O O . GLY A 1 190 ? -0.231 0.300 13.920 1.00 97.44 190 GLY A O 1
ATOM 1462 N N . SER A 1 191 ? -1.378 1.240 12.229 1.00 97.62 191 SER A N 1
ATOM 1463 C CA . SER A 1 191 ? -0.309 1.182 11.228 1.00 97.62 191 SER A CA 1
ATOM 1464 C C . SER A 1 191 ? -0.517 2.235 10.133 1.00 97.62 191 SER A C 1
ATOM 1466 O O . SER A 1 191 ? -1.446 3.038 10.200 1.00 97.62 191 SER A O 1
ATOM 1468 N N . ASP A 1 192 ? 0.366 2.233 9.138 1.00 96.88 192 ASP A N 1
ATOM 1469 C CA . ASP A 1 192 ? 0.276 3.048 7.931 1.00 96.88 192 ASP A CA 1
ATOM 1470 C C . ASP A 1 192 ? 0.912 2.292 6.764 1.00 96.88 192 ASP A C 1
ATOM 1472 O O . ASP A 1 192 ? 1.973 1.677 6.910 1.00 96.88 192 ASP A O 1
ATOM 1476 N N . GLN A 1 193 ? 0.262 2.328 5.603 1.00 96.31 193 GLN A N 1
ATOM 1477 C CA . GLN A 1 193 ? 0.829 1.782 4.373 1.00 96.31 193 GLN A CA 1
ATOM 1478 C C . GLN A 1 193 ? 0.590 2.717 3.181 1.00 96.31 193 GLN A C 1
ATOM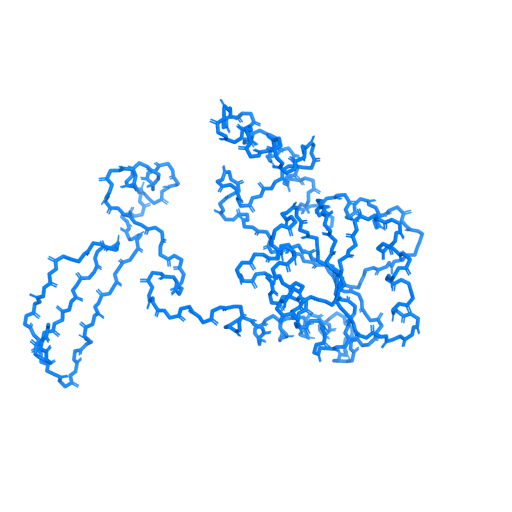 1480 O O . GLN A 1 193 ? 0.442 2.275 2.031 1.00 96.31 193 GLN A O 1
ATOM 1485 N N . THR A 1 194 ? 0.573 4.025 3.450 1.00 94.75 194 THR A N 1
ATOM 1486 C CA . THR A 1 194 ? 0.718 5.032 2.398 1.00 94.75 194 THR A CA 1
ATOM 1487 C C . THR A 1 194 ? 2.104 4.918 1.760 1.00 94.75 194 THR A C 1
ATOM 1489 O O . THR A 1 194 ? 3.046 4.342 2.313 1.00 94.75 194 THR A O 1
ATOM 1492 N N . SER A 1 195 ? 2.262 5.435 0.543 1.00 92.94 195 SER A N 1
ATOM 1493 C CA . SER A 1 195 ? 3.529 5.335 -0.185 1.00 92.94 195 SER A CA 1
ATOM 1494 C C . SER A 1 195 ? 4.488 6.461 0.219 1.00 92.94 195 SER A C 1
ATOM 1496 O O . SER A 1 195 ? 5.006 7.187 -0.622 1.00 92.94 195 SER A O 1
ATOM 1498 N N . CYS A 1 196 ? 4.785 6.571 1.518 1.00 91.44 196 CYS A N 1
ATOM 1499 C CA . CYS A 1 196 ? 5.734 7.543 2.081 1.00 91.44 196 CYS A CA 1
ATOM 1500 C C . CYS A 1 196 ? 7.184 7.378 1.588 1.00 91.44 196 CYS A C 1
ATOM 1502 O O . CYS A 1 196 ? 8.023 8.224 1.876 1.00 91.44 196 CYS A O 1
ATOM 1504 N N . HIS A 1 197 ? 7.489 6.323 0.826 1.00 84.75 197 HIS A N 1
ATOM 1505 C CA . HIS A 1 197 ? 8.762 6.175 0.115 1.00 84.75 197 HIS A CA 1
ATOM 1506 C C . HIS A 1 197 ? 8.862 7.086 -1.127 1.00 84.75 197 HIS A C 1
ATOM 1508 O O . HIS A 1 197 ? 9.964 7.365 -1.589 1.00 84.75 197 HIS A O 1
ATOM 1514 N N . THR A 1 198 ? 7.731 7.580 -1.646 1.00 86.69 198 THR A N 1
ATOM 1515 C CA . THR A 1 198 ? 7.628 8.551 -2.752 1.00 86.69 198 THR A CA 1
ATOM 1516 C C . THR A 1 198 ? 6.603 9.652 -2.419 1.00 86.69 198 THR A C 1
ATOM 1518 O O . THR A 1 198 ? 5.675 9.926 -3.188 1.00 86.69 198 THR A O 1
ATOM 1521 N N . PRO A 1 199 ? 6.749 10.337 -1.268 1.00 88.06 199 PRO A N 1
ATOM 1522 C CA . PRO A 1 199 ? 5.678 11.143 -0.676 1.00 88.06 199 PRO A CA 1
ATOM 1523 C C . PRO A 1 199 ? 5.296 12.347 -1.549 1.00 88.06 199 PRO A C 1
ATOM 1525 O O . PRO A 1 199 ? 4.153 12.786 -1.546 1.00 88.06 199 PRO A O 1
ATOM 1528 N N . TYR A 1 200 ? 6.237 12.847 -2.352 1.00 88.81 200 TYR A N 1
ATOM 1529 C CA . TYR A 1 200 ? 6.060 14.032 -3.193 1.00 88.81 200 TYR A CA 1
ATOM 1530 C C . TYR A 1 200 ? 5.569 13.724 -4.614 1.00 88.81 200 TYR A C 1
ATOM 1532 O O . TYR A 1 200 ? 5.272 14.645 -5.368 1.00 88.81 200 TYR A O 1
ATOM 1540 N N . GLN A 1 201 ? 5.495 12.443 -4.983 1.00 85.62 201 GLN A N 1
ATOM 1541 C CA . GLN A 1 201 ? 5.121 11.970 -6.322 1.00 85.62 201 GLN A CA 1
ATOM 1542 C C . GLN A 1 201 ? 3.755 11.258 -6.289 1.00 85.62 201 GLN A C 1
ATOM 1544 O O . GLN A 1 201 ? 3.523 10.285 -7.001 1.00 85.62 201 GLN A O 1
ATOM 1549 N N . GLY A 1 202 ? 2.855 11.720 -5.413 1.00 85.38 202 GLY A N 1
ATOM 1550 C CA . GLY A 1 202 ? 1.530 11.123 -5.209 1.00 85.38 202 GLY A CA 1
ATOM 1551 C C . GLY A 1 202 ? 1.517 9.892 -4.311 1.00 85.38 202 GLY A C 1
ATOM 1552 O O . GLY A 1 202 ? 0.522 9.174 -4.279 1.00 85.38 202 GLY A O 1
ATOM 1553 N N . GLY A 1 203 ? 2.600 9.646 -3.570 1.00 88.31 203 GLY A N 1
ATOM 1554 C CA . GLY A 1 203 ? 2.638 8.583 -2.573 1.00 88.31 203 GLY A CA 1
ATOM 1555 C C . GLY A 1 203 ? 1.958 8.939 -1.246 1.00 88.31 203 GLY A C 1
ATOM 1556 O O . GLY A 1 203 ? 1.487 8.039 -0.547 1.00 88.31 203 GLY A O 1
ATOM 1557 N N . TYR A 1 204 ? 1.871 10.233 -0.919 1.00 92.38 204 TYR A N 1
ATOM 1558 C CA . TYR A 1 204 ? 1.196 10.769 0.264 1.00 92.38 204 TYR A CA 1
ATOM 1559 C C . TYR A 1 204 ? 0.386 12.018 -0.106 1.00 92.38 204 TYR A C 1
ATOM 1561 O O . TYR A 1 204 ? 0.802 12.794 -0.966 1.00 92.38 204 TYR A O 1
ATOM 1569 N N . TYR A 1 205 ? -0.760 12.220 0.547 1.00 93.31 205 TYR A N 1
ATOM 1570 C CA . TYR A 1 205 ? -1.664 13.338 0.277 1.00 93.31 205 TYR A CA 1
ATOM 1571 C C . TYR A 1 205 ? -1.888 14.169 1.550 1.00 93.31 205 TYR A C 1
ATOM 1573 O O . TYR A 1 205 ? -2.292 13.608 2.573 1.00 93.31 205 TYR A O 1
ATOM 1581 N N . PRO A 1 206 ? -1.629 15.490 1.514 1.00 91.94 206 PRO A N 1
ATOM 1582 C CA . PRO A 1 206 ? -1.794 16.358 2.677 1.00 91.94 206 PRO A CA 1
ATOM 1583 C C . PRO A 1 206 ? -3.275 16.490 3.063 1.00 91.94 206 PRO A C 1
ATOM 1585 O O . PRO A 1 206 ? -4.136 16.595 2.194 1.00 91.94 206 PRO A O 1
ATOM 1588 N N . VAL A 1 207 ? -3.569 16.506 4.366 1.00 92.94 207 VAL A N 1
ATOM 1589 C CA . VAL A 1 207 ? -4.943 16.594 4.910 1.00 92.94 207 VAL A CA 1
ATOM 1590 C C . VAL A 1 207 ? -5.616 17.938 4.628 1.00 92.94 207 VAL A C 1
ATOM 1592 O O . VAL A 1 207 ? -6.833 18.030 4.539 1.00 92.94 207 VAL A O 1
ATOM 1595 N N . GLN A 1 208 ? -4.821 18.990 4.439 1.00 89.75 208 GLN A N 1
ATOM 1596 C CA . GLN A 1 208 ? -5.295 20.351 4.198 1.00 89.75 208 GLN A CA 1
ATOM 1597 C C . GLN A 1 208 ? -5.991 20.511 2.836 1.00 89.75 208 GLN A C 1
ATOM 1599 O O . GLN A 1 208 ? -6.587 21.556 2.583 1.00 89.75 208 GLN A O 1
ATOM 1604 N N . LEU A 1 209 ? -5.869 19.525 1.944 1.00 91.81 209 LEU A N 1
ATOM 1605 C CA . LEU A 1 209 ? -6.365 19.584 0.575 1.00 91.81 209 LEU A CA 1
ATOM 1606 C C . LEU A 1 209 ? -7.294 18.411 0.284 1.00 91.81 209 LEU A C 1
ATOM 1608 O O . LEU A 1 209 ? -7.088 17.295 0.765 1.00 91.81 209 LEU A O 1
ATOM 1612 N N . SER A 1 210 ? -8.268 18.649 -0.593 1.00 93.19 210 SER A N 1
ATOM 1613 C CA . SER A 1 210 ? -8.980 17.551 -1.236 1.00 93.19 210 SER A CA 1
ATOM 1614 C C . SER A 1 210 ? -8.019 16.736 -2.116 1.00 93.19 210 SER A C 1
ATOM 1616 O O . SER A 1 210 ? -6.954 17.213 -2.527 1.00 93.19 210 SER A O 1
ATOM 1618 N N . TYR A 1 211 ? -8.398 15.497 -2.436 1.00 91.62 211 TYR A N 1
ATOM 1619 C CA . TYR A 1 211 ? -7.609 14.636 -3.318 1.00 91.62 211 TYR A CA 1
ATOM 1620 C C . TYR A 1 211 ? -7.337 15.297 -4.680 1.00 91.62 211 TYR A C 1
ATOM 1622 O O . TYR A 1 211 ? -6.205 15.268 -5.171 1.00 91.62 211 TYR A O 1
ATOM 1630 N N . ASP A 1 212 ? -8.349 15.940 -5.266 1.00 93.19 212 ASP A N 1
ATOM 1631 C CA . ASP A 1 212 ? -8.231 16.589 -6.572 1.00 93.19 212 ASP A CA 1
ATOM 1632 C C . ASP A 1 212 ? -7.373 17.856 -6.512 1.00 93.19 212 ASP A C 1
ATOM 1634 O O . ASP A 1 212 ? -6.489 18.033 -7.358 1.00 93.19 212 ASP A O 1
ATOM 1638 N N . ASP A 1 213 ? -7.538 18.684 -5.476 1.00 93.88 213 ASP A N 1
ATOM 1639 C CA . ASP A 1 213 ? -6.710 19.880 -5.276 1.00 93.88 213 ASP A CA 1
ATOM 1640 C C . ASP A 1 213 ? -5.242 19.506 -5.063 1.00 93.88 213 ASP A C 1
ATOM 1642 O O . ASP A 1 213 ? -4.343 20.117 -5.643 1.00 93.88 213 ASP A O 1
ATOM 1646 N N . ALA A 1 214 ? -4.979 18.450 -4.288 1.00 93.44 214 ALA A N 1
ATOM 1647 C CA . ALA A 1 214 ? -3.637 17.927 -4.074 1.00 93.44 214 ALA A CA 1
ATOM 1648 C C . ALA A 1 214 ? -2.993 17.444 -5.385 1.00 93.44 214 ALA A C 1
ATOM 1650 O O . ALA A 1 214 ? -1.816 17.718 -5.631 1.00 93.44 214 ALA A O 1
ATOM 1651 N N . ARG A 1 215 ? -3.752 16.776 -6.268 1.00 93.06 215 ARG A N 1
ATOM 1652 C CA . ARG A 1 215 ? -3.257 16.357 -7.593 1.00 93.06 215 ARG A CA 1
ATOM 1653 C C . ARG A 1 215 ? -2.961 17.538 -8.511 1.00 93.06 215 ARG A C 1
ATOM 1655 O O . ARG A 1 215 ? -2.000 17.468 -9.279 1.00 93.06 215 ARG A O 1
ATOM 1662 N N . GLN A 1 216 ? -3.776 18.589 -8.471 1.00 94.75 216 GLN A N 1
ATOM 1663 C CA . GLN A 1 216 ? -3.523 19.803 -9.247 1.00 94.75 216 GLN A CA 1
ATOM 1664 C C . GLN A 1 216 ? -2.298 20.549 -8.715 1.00 94.75 216 GLN A C 1
ATOM 1666 O O . GLN A 1 216 ? -1.414 20.909 -9.493 1.00 94.75 216 GLN A O 1
ATOM 1671 N N . LEU A 1 217 ? -2.197 20.715 -7.394 1.00 93.56 217 LEU A N 1
ATOM 1672 C CA . LEU A 1 217 ? -1.078 21.403 -6.756 1.00 93.56 217 LEU A CA 1
ATOM 1673 C C . LEU A 1 217 ? 0.249 20.684 -7.004 1.00 93.56 217 LEU A C 1
ATOM 1675 O O . LEU A 1 217 ? 1.234 21.330 -7.335 1.00 93.56 217 LEU A O 1
ATOM 1679 N N . MET A 1 218 ? 0.269 19.353 -6.934 1.00 93.00 218 MET A N 1
ATOM 1680 C CA . MET A 1 218 ? 1.461 18.551 -7.226 1.00 93.00 218 MET A CA 1
ATOM 1681 C C . MET A 1 218 ? 2.022 18.802 -8.634 1.00 93.00 218 MET A C 1
ATOM 1683 O O . MET A 1 218 ? 3.229 18.696 -8.831 1.00 93.00 218 MET A O 1
ATOM 1687 N N . LYS A 1 219 ? 1.169 19.149 -9.608 1.00 91.00 219 LYS A N 1
ATOM 1688 C CA . LYS A 1 219 ? 1.589 19.504 -10.973 1.00 91.00 219 LYS A CA 1
ATOM 1689 C C . LYS A 1 219 ? 1.978 20.975 -11.101 1.00 91.00 219 LYS A C 1
ATOM 1691 O O . LYS A 1 219 ? 2.979 21.282 -11.737 1.00 91.00 219 LYS A O 1
ATOM 1696 N N . ASN A 1 220 ? 1.169 21.865 -10.530 1.00 94.62 220 ASN A N 1
ATOM 1697 C CA . ASN A 1 220 ? 1.264 23.305 -10.771 1.00 94.62 220 ASN A CA 1
ATOM 1698 C C . ASN A 1 220 ? 2.278 23.999 -9.849 1.00 94.62 220 ASN A C 1
ATOM 1700 O O . ASN A 1 220 ? 2.937 24.944 -10.270 1.00 94.62 220 ASN A O 1
ATOM 1704 N N . ASP A 1 221 ? 2.409 23.533 -8.606 1.00 94.31 221 ASP A N 1
ATOM 1705 C CA . ASP A 1 221 ? 3.357 24.042 -7.612 1.00 94.31 221 ASP A CA 1
ATOM 1706 C C . ASP A 1 221 ? 3.905 22.890 -6.739 1.00 94.31 221 ASP A C 1
ATOM 1708 O O . ASP A 1 221 ? 3.499 22.694 -5.584 1.00 94.31 221 ASP A O 1
ATOM 1712 N N . PRO A 1 222 ? 4.857 22.102 -7.279 1.00 91.50 222 PRO A N 1
ATOM 1713 C CA . PRO A 1 222 ? 5.451 20.978 -6.560 1.00 91.50 222 PRO A CA 1
ATOM 1714 C C . PRO A 1 222 ? 6.154 21.394 -5.264 1.00 91.50 222 PRO A C 1
ATOM 1716 O O . PRO A 1 222 ? 6.273 20.586 -4.344 1.00 91.50 222 PRO A O 1
ATOM 1719 N N . LYS A 1 223 ? 6.642 22.640 -5.174 1.00 92.94 223 LYS A N 1
ATOM 1720 C CA . LYS A 1 223 ? 7.325 23.142 -3.979 1.00 92.94 223 LYS A CA 1
ATOM 1721 C C . LYS A 1 223 ? 6.328 23.304 -2.835 1.00 92.94 223 LYS A C 1
ATOM 1723 O O . LYS A 1 223 ? 6.543 22.733 -1.768 1.00 92.94 223 LYS A O 1
ATOM 1728 N N . LYS A 1 224 ? 5.208 23.985 -3.081 1.00 93.31 224 LYS A N 1
ATOM 1729 C CA . LYS A 1 224 ? 4.141 24.135 -2.087 1.00 93.31 224 LYS A CA 1
ATOM 1730 C C . LYS A 1 224 ? 3.509 22.795 -1.711 1.00 93.31 224 LYS A C 1
ATOM 1732 O O . LYS A 1 224 ? 3.199 22.569 -0.545 1.00 93.31 224 LYS A O 1
ATOM 1737 N N . PHE A 1 225 ? 3.366 21.873 -2.668 1.00 93.06 225 PHE A N 1
ATOM 1738 C CA . PHE A 1 225 ? 2.922 20.509 -2.366 1.00 93.06 225 PHE A CA 1
ATOM 1739 C C . PHE A 1 225 ? 3.864 19.809 -1.372 1.00 93.06 225 PHE A C 1
ATOM 1741 O O . PHE A 1 225 ? 3.402 19.259 -0.374 1.00 93.06 225 PHE A O 1
ATOM 1748 N N . LYS A 1 226 ? 5.185 19.878 -1.601 1.00 91.31 226 LYS A N 1
ATOM 1749 C CA . LYS A 1 226 ? 6.199 19.328 -0.683 1.00 91.31 226 LYS A CA 1
ATOM 1750 C C . LYS A 1 226 ? 6.110 19.947 0.713 1.00 91.31 226 LYS A C 1
ATOM 1752 O O . LYS A 1 226 ? 6.177 19.208 1.690 1.00 91.31 226 LYS A O 1
ATOM 1757 N N . GLU A 1 227 ? 5.937 21.265 0.807 1.00 91.75 227 GLU A N 1
ATOM 1758 C CA . GLU A 1 227 ? 5.789 21.981 2.083 1.00 91.75 227 GLU A CA 1
ATOM 1759 C C . GLU A 1 227 ? 4.572 21.478 2.878 1.00 91.75 227 GLU A C 1
ATOM 1761 O O . GLU A 1 227 ? 4.713 21.111 4.044 1.00 91.75 227 GLU A O 1
ATOM 1766 N N . LEU A 1 228 ? 3.405 21.359 2.233 1.00 91.62 228 LEU A N 1
ATOM 1767 C CA . LEU A 1 228 ? 2.177 20.868 2.876 1.00 91.62 228 LEU A CA 1
ATOM 1768 C C . LEU A 1 228 ? 2.270 19.399 3.305 1.00 91.62 228 LEU A C 1
ATOM 1770 O O . LEU A 1 228 ? 1.774 19.032 4.372 1.00 91.62 228 LEU A O 1
ATOM 1774 N N . VAL A 1 229 ? 2.911 18.554 2.490 1.00 89.12 229 VAL A N 1
ATOM 1775 C CA . VAL A 1 229 ? 3.186 17.156 2.854 1.00 89.12 229 VAL A CA 1
ATOM 1776 C C . VAL A 1 229 ? 4.093 17.103 4.084 1.00 89.12 229 VAL A C 1
ATOM 1778 O O . VAL A 1 229 ? 3.802 16.364 5.023 1.00 89.12 229 VAL A O 1
ATOM 1781 N N . HIS A 1 230 ? 5.158 17.907 4.110 1.00 86.00 230 HIS A N 1
ATOM 1782 C CA . HIS A 1 230 ? 6.119 17.935 5.211 1.00 86.00 230 HIS A CA 1
ATOM 1783 C C . HIS A 1 230 ? 5.489 18.394 6.532 1.00 86.00 230 HIS A C 1
ATOM 1785 O O . HIS A 1 230 ? 5.734 17.776 7.566 1.00 86.00 230 HIS A O 1
ATOM 1791 N N . GLU A 1 231 ? 4.632 19.419 6.494 1.00 84.12 231 GLU A N 1
ATOM 1792 C CA . GLU A 1 231 ? 3.943 19.964 7.673 1.00 84.12 231 GLU A CA 1
ATOM 1793 C C . GLU A 1 231 ? 3.177 18.884 8.459 1.00 84.12 231 GLU A C 1
ATOM 1795 O O . GLU A 1 231 ? 3.145 18.910 9.688 1.00 84.12 231 GLU A O 1
ATOM 1800 N N . ARG A 1 232 ? 2.579 17.904 7.766 1.00 71.94 232 ARG A N 1
ATOM 1801 C CA . ARG A 1 232 ? 1.676 16.919 8.387 1.00 71.94 232 ARG A CA 1
ATOM 1802 C C . ARG A 1 232 ? 2.236 15.515 8.501 1.00 71.94 232 ARG A C 1
ATOM 1804 O O . ARG A 1 232 ? 1.777 14.784 9.377 1.00 71.94 232 ARG A O 1
ATOM 1811 N N . LEU A 1 233 ? 3.254 15.156 7.717 1.00 68.06 233 LEU A N 1
ATOM 1812 C CA . LEU A 1 233 ? 3.970 13.895 7.926 1.00 68.06 233 LEU A CA 1
ATOM 1813 C C . LEU A 1 233 ? 4.545 13.826 9.355 1.00 68.06 233 LEU A C 1
ATOM 1815 O O . LEU A 1 233 ? 4.453 12.794 10.013 1.00 68.06 233 LEU A O 1
ATOM 1819 N N . PHE A 1 234 ? 5.063 14.950 9.868 1.00 55.34 234 PHE A N 1
ATOM 1820 C CA . PHE A 1 234 ? 5.602 15.029 11.229 1.00 55.34 234 PHE A CA 1
ATOM 1821 C C . PHE A 1 234 ? 4.530 14.990 12.324 1.00 55.34 234 PHE A C 1
ATOM 1823 O O . PHE A 1 234 ? 4.795 14.440 13.386 1.00 55.34 234 PHE A O 1
ATOM 1830 N N . CYS A 1 235 ? 3.309 15.480 12.082 1.00 50.53 235 CYS A N 1
ATOM 1831 C CA . CYS A 1 235 ? 2.208 15.283 13.036 1.00 50.53 235 CYS A CA 1
ATOM 1832 C C . CYS A 1 235 ? 1.788 13.809 13.148 1.00 50.53 235 CYS A C 1
ATOM 1834 O O . CYS A 1 235 ? 1.311 13.394 14.198 1.00 50.53 235 CYS A O 1
ATOM 1836 N N . PHE A 1 236 ? 1.971 13.017 12.089 1.00 46.12 236 PHE A N 1
ATOM 1837 C CA . PHE A 1 236 ? 1.556 11.615 12.039 1.00 46.12 236 PHE A CA 1
ATOM 1838 C C . PHE A 1 236 ? 2.571 10.646 12.668 1.00 46.12 236 PHE A C 1
ATOM 1840 O O . PHE A 1 236 ? 2.190 9.601 13.181 1.00 46.12 236 PHE A O 1
ATOM 1847 N N . SER A 1 237 ? 3.865 10.984 12.667 1.00 35.19 237 SER A N 1
ATOM 1848 C CA . SER A 1 237 ? 4.917 10.140 13.263 1.00 35.19 237 SER A CA 1
ATOM 1849 C C . SER A 1 237 ? 5.007 10.194 14.799 1.00 35.19 237 SER A C 1
ATOM 1851 O O . SER A 1 237 ? 5.852 9.498 15.358 1.00 35.19 237 SER A O 1
ATOM 1853 N N . PHE A 1 238 ? 4.178 10.992 15.484 1.00 28.86 238 PHE A N 1
ATOM 1854 C CA . PHE A 1 238 ? 4.312 11.271 16.926 1.00 28.86 238 PHE A CA 1
ATOM 1855 C C . PHE A 1 238 ? 3.080 10.951 17.796 1.00 28.86 238 PHE A C 1
ATOM 1857 O O . PHE A 1 238 ? 3.005 11.440 18.924 1.00 28.86 238 PHE A O 1
ATOM 1864 N N . TYR A 1 239 ? 2.161 10.095 17.338 1.00 34.38 239 TYR A N 1
ATOM 1865 C CA . TYR A 1 239 ? 1.083 9.552 18.181 1.00 34.38 239 TYR A CA 1
ATOM 1866 C C . TYR A 1 239 ? 1.161 8.032 18.324 1.00 34.38 239 TYR A C 1
ATOM 1868 O O . TYR A 1 239 ? 1.399 7.348 17.304 1.00 34.38 239 TYR A O 1
#

Sequence (239 aa):
MTDEQVLVMYSGHPMGLFPTRSDFSPRVVITNGLVVPNYSSTDNYDRMFALGCTMYGQMTAGSYCYIGPQGIVHGTFLTIMNAAQKKFNTNDLRGKVFVSSGLGGMSGAQPKACQLLGCVGVIAEVSEEAARKRYNQGWCQELIYDLNQVVARIRECREKKLGTSIGYVGNVVDLWERLAKEKDTLVDLGSDQTSCHTPYQGGYYPVQLSYDDARQLMKNDPKKFKELVHERLFCFSFY

pLDDT: mean 93.54, std 9.42, range [28.86, 98.69]

Radius of gyration: 21.28 Å; Cα contacts (8 Å, |Δi|>4): 410; chains: 1; bounding box: 48×50×53 Å

Organism: NCBI:txid392030

InterPro domains:
  IPR023637 Urocanase-like [PTHR12216] (1-233)
  IPR035085 Urocanase, Rossmann-like domain [PF01175] (68-232)
  IPR035400 Urocanase, N-terminal domain [PF17391] (1-65)
  IPR036190 Urocanase superfamily [SSF111326] (1-233)
  IPR038364 Urocanase, central domain superfamily [G3DSA:3.40.50.10730] (73-234)

Nearest PDB structures (foldseek):
  6uek-assembly2_C  TM=9.849E-01  e=5.949E-28  Trypanosoma cruzi
  6uek-assembly1_A  TM=7.743E-01  e=2.482E-30  Trypanosoma cruzi
  6uek-assembly1_B  TM=8.005E-01  e=3.294E-29  Trypanosoma cruzi
  1w1u-assembly1_B  TM=9.351E-01  e=4.485E-19  Pseudomonas putida
  1x87-assembly1_B  TM=8.097E-01  e=4.167E-16  Geobacillus stearothermophilus

Secondary structure (DSSP, 8-state):
--TTEEEEEETTEEEEEEE--TTTS-SEEEE-S---GGG-SHHHHHHHHHTTS----TTTTTTT---TTHHHHHHHHHHHHHHHHHHHS-S--TT-EEEEE--STTGGGHHHHHHHHT-EEEEEES-HHHHHHHHHTTSS-EEE--HHHHHHHHHHHHHTT--EEEEEES-HHHHHHHHHTSSS---SEE---S-TTSIIIIIS--TTS-HHHHHHHHHH-HHHHHHHHHHHHHHHTT-

Foldseek 3Di:
DDLQWAFEAQQNDRPDIDGHHNPPDDNYDYDALDDDVVQSDPVSVVVCVVVVRGHDCPPCNRVVRQPWLVVCLVVLLVVVQVVCCVQPVDLQQQLAEEEEEDLPGNCVSNQQSQLVSLHEYEYEYQDPVSVVVSCVVVSAPEEDADLVVVVVVLVVRSVVSGRHYYYHNAASVVNVVSCVPDPDNSHPHYDYDQQPVPCLVRSPFARVDRPVRLVVCSVPPSPVSVVRSVVCVVVVVPD

Mean predicted aligned error: 5.2 Å